Protein AF-A0A7Y2KIT7-F1 (afdb_monomer_lite)

Radius of gyration: 24.29 Å; chains: 1; bounding box: 54×60×52 Å

Secondary structure (DSSP, 8-state):
----SS--STT--HHHHHHHHHHHHHHHHHHHHHHHTTTTSSHHHHHHHHHHHHHHHHHHHHHHHHHHSPPPPHHHHHHHHHHHHHH-TT--HHHHHHHHHHHHHHHHHHHHHHHHHHHHHHHS-EEE-HHHHHHHHTT----TT-EEEEETTEEEEHHHHHHHHHHHH-TT-TTGGG-HHHHHHHHHHHHHHHHHHHHHHHTT-TTSHHHHHHHHHHHHHHHHHHHHHHHHHSSPPPPHHHHHHHHHH-GGGGEETTEEPPHHHHHHHHHHHHHHHHHHHHHHHHHHHHHHHS-----GGGT---

Foldseek 3Di:
DPPPFADDPPPQALVNLVVVVLVVLLLVLLLVVLVVVVVCVDPLNVVLLVVCLLVLLLQLVLNVLRVVDDHDDQVQLQVQLVVVCVVPVVDDSVRSSVVSSVVVSVVSSVVSVVVLLVVLCVVKPKDAPVVLLVCLLVVHDDDQQCFGMDTPRDTDGLVNLLVVQDVVVDPDDPDCSSHSVSSVVSVVVVRSSRSSSSVSVVVVSVVDPSSVVSSVVSSSVSSSVSSLVVLCVPDDQDDLVNLVVVCVVCQVVQDDPNDGDDCVVCVVVSSVVVSVVVSVVSSVVVSVVSVVVDDDDDPSVVSPDD

Structure (mmCIF, N/CA/C/O backbone):
data_AF-A0A7Y2KIT7-F1
#
_entry.id   AF-A0A7Y2KIT7-F1
#
loop_
_atom_site.group_PDB
_atom_site.id
_atom_site.type_symbol
_atom_site.label_atom_id
_atom_site.label_alt_id
_atom_site.label_comp_id
_atom_site.label_asym_id
_atom_site.label_entity_id
_atom_site.label_seq_id
_atom_site.pdbx_PDB_ins_code
_atom_site.Cartn_x
_atom_site.Cartn_y
_atom_site.Cartn_z
_atom_site.occupancy
_atom_site.B_iso_or_equiv
_atom_site.auth_seq_id
_atom_site.auth_comp_id
_atom_site.auth_asym_id
_atom_site.auth_atom_id
_atom_site.pdbx_PDB_model_num
ATOM 1 N N . GLY A 1 1 ? -6.410 5.508 -6.016 1.00 31.14 1 GLY A N 1
ATOM 2 C CA . GLY A 1 1 ? -7.422 6.126 -5.140 1.00 31.14 1 GLY A CA 1
ATOM 3 C C . GLY A 1 1 ? -6.851 7.377 -4.512 1.00 31.14 1 GLY A C 1
ATOM 4 O O . GLY A 1 1 ? -5.760 7.314 -3.957 1.00 31.14 1 GLY A O 1
ATOM 5 N N . VAL A 1 2 ? -7.545 8.509 -4.620 1.00 27.69 2 VAL A N 1
ATOM 6 C CA . VAL A 1 2 ? -7.249 9.671 -3.772 1.00 27.69 2 VAL A CA 1
ATOM 7 C C . VAL A 1 2 ? -7.612 9.269 -2.343 1.00 27.69 2 VAL A C 1
ATOM 9 O O . VAL A 1 2 ? -8.665 8.676 -2.118 1.00 27.69 2 VAL A O 1
ATOM 12 N N . ARG A 1 3 ? -6.703 9.502 -1.392 1.00 36.81 3 ARG A N 1
ATOM 13 C CA . ARG A 1 3 ? -6.954 9.273 0.034 1.00 36.81 3 ARG A CA 1
ATOM 14 C C . ARG A 1 3 ? -7.991 10.297 0.498 1.00 36.81 3 ARG A C 1
ATOM 16 O O . ARG A 1 3 ? -7.634 11.382 0.939 1.00 36.81 3 ARG A O 1
ATOM 23 N N . GLU A 1 4 ? -9.268 9.959 0.355 1.00 36.41 4 GLU A N 1
ATOM 24 C CA . GLU A 1 4 ? -10.356 10.653 1.038 1.00 36.41 4 GLU A CA 1
ATOM 25 C C . GLU A 1 4 ? -10.178 10.445 2.541 1.00 36.41 4 GLU A C 1
ATOM 27 O O . GLU A 1 4 ? -10.435 9.373 3.090 1.00 36.41 4 GLU A O 1
ATOM 32 N N . GLY A 1 5 ? -9.637 11.462 3.196 1.00 36.38 5 GLY A N 1
ATOM 33 C CA . GLY A 1 5 ? -9.399 11.452 4.626 1.00 36.38 5 GLY A CA 1
ATOM 34 C C . GLY A 1 5 ? -8.230 12.353 4.974 1.00 36.38 5 GLY A C 1
ATOM 35 O O . GLY A 1 5 ? -7.090 11.899 4.990 1.00 36.38 5 GLY A O 1
ATOM 36 N N . ALA A 1 6 ? -8.548 13.607 5.303 1.00 35.16 6 ALA A N 1
ATOM 37 C CA . ALA A 1 6 ? -7.681 14.578 5.979 1.00 35.16 6 ALA A CA 1
ATOM 38 C C . ALA A 1 6 ? -6.894 15.605 5.135 1.00 35.16 6 ALA A C 1
ATOM 40 O O . ALA A 1 6 ? -5.802 16.012 5.527 1.00 35.16 6 ALA A O 1
ATOM 41 N N . THR A 1 7 ? -7.468 16.151 4.063 1.00 38.16 7 THR A N 1
ATOM 42 C CA . THR A 1 7 ? -7.108 17.515 3.623 1.00 38.16 7 THR A CA 1
ATOM 43 C C . THR A 1 7 ? -8.347 18.395 3.683 1.00 38.16 7 THR A C 1
ATOM 45 O O . THR A 1 7 ? -9.396 18.004 3.175 1.00 38.16 7 THR A O 1
ATOM 48 N N . SER A 1 8 ? -8.251 19.559 4.327 1.00 41.75 8 SER A N 1
ATOM 49 C CA . SER A 1 8 ? -9.274 20.598 4.206 1.00 41.75 8 SER A CA 1
ATOM 50 C C . SER A 1 8 ? -9.482 20.918 2.725 1.00 41.75 8 SER A C 1
ATOM 52 O O . SER A 1 8 ? -8.500 21.055 2.002 1.00 41.75 8 SER A O 1
ATOM 54 N N . GLU A 1 9 ? -10.728 21.083 2.273 1.00 47.84 9 GLU A N 1
ATOM 55 C CA . GLU A 1 9 ? -11.038 21.561 0.909 1.00 47.84 9 GLU A CA 1
ATOM 56 C C . GLU A 1 9 ? -10.338 22.896 0.583 1.00 47.84 9 GLU A C 1
ATOM 58 O O . GLU A 1 9 ? -10.076 23.207 -0.578 1.00 47.84 9 GLU A O 1
ATOM 63 N N . ALA A 1 10 ? -9.985 23.665 1.618 1.00 44.06 10 ALA A N 1
ATOM 64 C CA . ALA A 1 10 ? -9.119 24.827 1.526 1.00 44.06 10 ALA A CA 1
ATOM 65 C C . ALA A 1 10 ? -7.698 24.407 1.103 1.00 44.06 10 ALA A C 1
ATOM 67 O O . ALA A 1 10 ? -6.927 23.904 1.922 1.00 44.06 10 ALA A O 1
ATOM 68 N N . GLY A 1 11 ? -7.375 24.615 -0.177 1.00 55.72 11 GLY A N 1
ATOM 69 C CA . GLY A 1 11 ? -6.034 24.427 -0.743 1.00 55.72 11 GLY A CA 1
ATOM 70 C C . GLY A 1 11 ? -5.955 23.524 -1.975 1.00 55.72 11 GLY A C 1
ATOM 71 O O . GLY A 1 11 ? -4.875 23.412 -2.543 1.00 55.72 11 GLY A O 1
ATOM 72 N N . ILE A 1 12 ? -7.059 22.894 -2.404 1.00 68.31 12 ILE A N 1
ATOM 73 C CA . ILE A 1 12 ? -7.074 22.098 -3.642 1.00 68.31 12 ILE A CA 1
ATOM 74 C C . ILE A 1 12 ? -7.496 22.987 -4.818 1.00 68.31 12 ILE A C 1
ATOM 76 O O . ILE A 1 12 ? -8.650 23.425 -4.870 1.00 68.31 12 ILE A O 1
ATOM 80 N N . THR A 1 13 ? -6.581 23.243 -5.756 1.00 80.25 13 THR A N 1
ATOM 81 C CA . THR A 1 13 ? -6.853 24.074 -6.944 1.00 80.25 13 THR A CA 1
ATOM 82 C C . THR A 1 13 ? -7.782 23.369 -7.938 1.00 80.25 13 THR A C 1
ATOM 84 O O . THR A 1 13 ? -7.972 22.148 -7.875 1.00 80.25 13 THR A O 1
ATOM 87 N N . ALA A 1 14 ? -8.377 24.126 -8.864 1.00 82.38 14 ALA A N 1
ATOM 88 C CA . ALA A 1 14 ? -9.208 23.562 -9.927 1.00 82.38 14 ALA A CA 1
ATOM 89 C C . ALA A 1 14 ? -8.412 22.562 -10.788 1.00 82.38 14 ALA A C 1
ATOM 91 O O . ALA A 1 14 ? -8.904 21.475 -11.093 1.00 82.38 14 ALA A O 1
ATOM 92 N N . GLU A 1 15 ? -7.143 22.862 -11.078 1.00 83.50 15 GLU A N 1
ATOM 93 C CA . GLU A 1 15 ? -6.223 21.976 -11.800 1.00 83.50 15 GLU A CA 1
ATOM 94 C C . GLU A 1 15 ? -5.994 20.676 -11.035 1.00 83.50 15 GLU A C 1
ATOM 96 O O . GLU A 1 15 ? -6.120 19.596 -11.604 1.00 83.50 15 GLU A O 1
ATOM 101 N N . GLN A 1 16 ? -5.730 20.749 -9.729 1.00 83.81 16 GLN A N 1
ATOM 102 C CA . GLN A 1 16 ? -5.515 19.555 -8.911 1.00 83.81 16 GLN A CA 1
ATOM 103 C C . GLN A 1 16 ? -6.762 18.665 -8.853 1.00 83.81 16 GLN A C 1
ATOM 105 O O . GLN A 1 16 ? -6.650 17.434 -8.864 1.00 83.81 16 GLN A O 1
ATOM 110 N N . LYS A 1 17 ? -7.961 19.264 -8.817 1.00 85.56 17 LYS A N 1
ATOM 111 C CA . LYS A 1 17 ? -9.229 18.523 -8.911 1.00 85.56 17 LYS A CA 1
ATOM 112 C C . LYS A 1 17 ? -9.388 17.871 -10.279 1.00 85.56 17 LYS A C 1
ATOM 114 O O . LYS A 1 17 ? -9.785 16.708 -10.338 1.00 85.56 17 LYS A O 1
ATOM 119 N N . LYS A 1 18 ? -9.044 18.582 -11.355 1.00 89.56 18 LYS A N 1
ATOM 120 C CA . LYS A 1 18 ? -9.074 18.054 -12.721 1.00 89.56 18 LYS A CA 1
ATOM 121 C C . LYS A 1 18 ? -8.111 16.878 -12.889 1.00 89.56 18 LYS A C 1
ATOM 123 O O . LYS A 1 18 ? -8.538 15.806 -13.292 1.00 89.56 18 LYS A O 1
ATOM 128 N N . GLU A 1 19 ? -6.862 17.010 -12.453 1.00 89.69 19 GLU A N 1
ATOM 129 C CA . GLU A 1 19 ? -5.876 15.920 -12.478 1.00 89.69 19 GLU A CA 1
ATOM 130 C C . GLU A 1 19 ? -6.299 14.714 -11.624 1.00 89.69 19 GLU A C 1
ATOM 132 O O . GLU A 1 19 ? -6.017 13.555 -11.945 1.00 89.69 19 GLU A O 1
ATOM 137 N N . ALA A 1 20 ? -6.947 14.953 -10.481 1.00 89.25 20 ALA A N 1
ATOM 138 C CA . ALA A 1 20 ? -7.515 13.882 -9.671 1.00 89.25 20 ALA A CA 1
ATOM 139 C C . ALA A 1 20 ? -8.662 13.174 -10.407 1.00 89.25 20 ALA A C 1
ATOM 141 O O . ALA A 1 20 ? -8.698 11.942 -10.421 1.00 89.25 20 ALA A O 1
ATOM 142 N N . LEU A 1 21 ? -9.559 13.933 -11.042 1.00 92.25 21 LEU A N 1
ATOM 143 C CA . LEU A 1 21 ? -10.662 13.396 -11.830 1.00 92.25 21 LEU A CA 1
ATOM 144 C C . LEU A 1 21 ? -10.157 12.598 -13.038 1.00 92.25 21 LEU A C 1
ATOM 146 O O . LEU A 1 21 ? -10.610 11.475 -13.237 1.00 92.25 21 LEU A O 1
ATOM 150 N N . ASP A 1 22 ? -9.179 13.114 -13.780 1.00 92.56 22 ASP A N 1
ATOM 151 C CA . ASP A 1 22 ? -8.590 12.435 -14.938 1.00 92.56 22 ASP A CA 1
ATOM 152 C C . ASP A 1 22 ? -7.990 11.080 -14.544 1.00 92.56 22 ASP A C 1
ATOM 154 O O . ASP A 1 22 ? -8.223 10.068 -15.210 1.00 92.56 22 ASP A O 1
ATOM 158 N N . ARG A 1 23 ? -7.295 11.016 -13.401 1.00 92.38 23 ARG A N 1
ATOM 159 C CA . ARG A 1 23 ? -6.785 9.750 -12.849 1.00 92.38 23 ARG A CA 1
ATOM 160 C C . ARG A 1 23 ? -7.901 8.787 -12.447 1.00 92.38 23 ARG A C 1
ATOM 162 O O . ARG A 1 23 ? -7.752 7.577 -12.619 1.00 92.38 23 ARG A O 1
ATOM 169 N N . LEU A 1 24 ? -9.008 9.292 -11.900 1.00 93.12 24 LEU A N 1
ATOM 170 C CA . LEU A 1 24 ? -10.167 8.463 -11.556 1.00 93.12 24 LEU A CA 1
ATOM 171 C C . LEU A 1 24 ? -10.860 7.916 -12.805 1.00 93.12 24 LEU A C 1
ATOM 173 O O . LEU A 1 24 ? -11.234 6.744 -12.815 1.00 93.12 24 LEU A O 1
ATOM 177 N N . ILE A 1 25 ? -11.005 8.737 -13.846 1.00 95.25 25 ILE A N 1
ATOM 178 C CA . ILE A 1 25 ? -11.556 8.326 -15.140 1.00 95.25 25 ILE A CA 1
ATOM 179 C C . ILE A 1 25 ? -10.671 7.238 -15.744 1.00 95.25 25 ILE A C 1
ATOM 181 O O . ILE A 1 25 ? -11.174 6.155 -16.027 1.00 95.25 25 ILE A O 1
ATOM 185 N N . ALA A 1 26 ? -9.359 7.471 -15.849 1.00 95.94 26 ALA A N 1
ATOM 186 C CA . ALA A 1 26 ? -8.415 6.488 -16.377 1.00 95.94 26 ALA A CA 1
ATOM 187 C C . ALA A 1 26 ? -8.488 5.153 -15.618 1.00 95.94 26 ALA A C 1
ATOM 189 O O . ALA A 1 26 ? -8.656 4.102 -16.229 1.00 95.94 26 ALA A O 1
ATOM 190 N N . GLY A 1 27 ? -8.459 5.183 -14.281 1.00 95.75 27 GLY A N 1
ATOM 191 C CA . GLY A 1 27 ? -8.567 3.965 -13.475 1.00 95.75 27 GLY A CA 1
ATOM 192 C C . GLY A 1 27 ? -9.904 3.231 -13.640 1.00 95.75 27 GLY A C 1
ATOM 193 O O . GLY A 1 27 ? -9.944 2.004 -13.589 1.00 95.75 27 GLY A O 1
ATOM 194 N N . ARG A 1 28 ? -11.013 3.953 -13.848 1.00 95.94 28 ARG A N 1
ATOM 195 C CA . ARG A 1 28 ? -12.317 3.330 -14.128 1.00 95.94 28 ARG A CA 1
ATOM 196 C C . ARG A 1 28 ? -12.358 2.689 -15.509 1.00 95.94 28 ARG A C 1
ATOM 198 O O . ARG A 1 28 ? -12.860 1.578 -15.611 1.00 95.94 28 ARG A O 1
ATOM 205 N N . LEU A 1 29 ? -11.824 3.363 -16.526 1.00 97.69 29 LEU A N 1
ATOM 206 C CA . LEU A 1 29 ? -11.752 2.832 -17.886 1.00 97.69 29 LEU A CA 1
ATOM 207 C C . LEU A 1 29 ? -10.915 1.555 -17.932 1.00 97.69 29 LEU A C 1
ATOM 209 O O . LEU A 1 29 ? -11.391 0.544 -18.433 1.00 97.69 29 LEU A O 1
ATOM 213 N N . LEU A 1 30 ? -9.727 1.570 -17.324 1.00 97.56 30 LEU A N 1
ATOM 214 C CA . LEU A 1 30 ? -8.858 0.396 -17.251 1.00 97.56 30 LEU A CA 1
ATOM 215 C C . LEU A 1 30 ? -9.536 -0.782 -16.547 1.00 97.56 30 LEU A C 1
ATOM 217 O O . LEU A 1 30 ? -9.520 -1.894 -17.055 1.00 97.56 30 LEU A O 1
ATOM 221 N N . ALA A 1 31 ? -10.177 -0.558 -15.399 1.00 97.31 31 ALA A N 1
ATOM 222 C CA . ALA A 1 31 ? -10.864 -1.641 -14.700 1.00 97.31 31 ALA A CA 1
ATOM 223 C C . ALA A 1 31 ? -12.132 -2.120 -15.424 1.00 97.31 31 ALA A C 1
ATOM 225 O O . ALA A 1 31 ? -12.531 -3.269 -15.261 1.00 97.31 31 ALA A O 1
ATOM 226 N N . GLN A 1 32 ? -12.811 -1.252 -16.176 1.00 97.31 32 GLN A N 1
ATOM 227 C CA . GLN A 1 32 ? -13.936 -1.658 -17.016 1.00 97.31 32 GLN A CA 1
ATOM 228 C C . GLN A 1 32 ? -13.455 -2.550 -18.160 1.00 97.31 32 GLN A C 1
ATOM 230 O O . GLN A 1 32 ? -14.063 -3.585 -18.416 1.00 97.31 32 GLN A O 1
ATOM 235 N N . ASP A 1 33 ? -12.367 -2.161 -18.817 1.00 97.94 33 ASP A N 1
ATOM 236 C CA . ASP A 1 33 ? -11.784 -2.934 -19.903 1.00 97.94 33 ASP A CA 1
ATOM 237 C C . ASP A 1 33 ? -11.211 -4.272 -19.407 1.00 97.94 33 ASP A C 1
ATOM 239 O O . ASP A 1 33 ? -11.512 -5.314 -19.977 1.00 97.94 33 ASP A O 1
ATOM 243 N N . ALA A 1 34 ? -10.532 -4.283 -18.256 1.00 97.94 34 ALA A N 1
ATOM 244 C CA . ALA A 1 34 ? -10.077 -5.509 -17.600 1.00 97.94 34 ALA A CA 1
ATOM 245 C C . ALA A 1 34 ? -11.215 -6.528 -17.391 1.00 97.94 34 ALA A C 1
ATOM 247 O O . ALA A 1 34 ? -11.038 -7.708 -17.681 1.00 97.94 34 ALA A O 1
ATOM 248 N N . ARG A 1 35 ? -12.401 -6.075 -16.955 1.00 98.06 35 ARG A N 1
ATOM 249 C CA . ARG A 1 35 ? -13.591 -6.942 -16.842 1.00 98.06 35 ARG A CA 1
ATOM 250 C C . ARG A 1 35 ? -14.146 -7.368 -18.197 1.00 98.06 35 ARG A C 1
ATOM 252 O O . ARG A 1 35 ? -14.595 -8.493 -18.352 1.00 98.06 35 ARG A O 1
ATOM 259 N N . ALA A 1 36 ? -14.110 -6.491 -19.201 1.00 97.56 36 ALA A N 1
ATOM 260 C CA . ALA A 1 36 ? -14.497 -6.864 -20.564 1.00 97.56 36 ALA A CA 1
ATOM 261 C C . ALA A 1 36 ? -13.581 -7.955 -21.151 1.00 97.56 36 ALA A C 1
ATOM 263 O O . ALA A 1 36 ? -13.999 -8.689 -22.043 1.00 97.56 36 ALA A O 1
ATOM 264 N N . GLN A 1 37 ? -12.357 -8.070 -20.631 1.00 96.88 37 GLN A N 1
ATOM 265 C CA . GLN A 1 37 ? -11.406 -9.139 -20.925 1.00 96.88 37 GLN A CA 1
ATOM 266 C C . GLN A 1 37 ? -11.477 -10.323 -19.941 1.00 96.88 37 GLN A C 1
ATOM 268 O O . GLN A 1 37 ? -10.572 -11.155 -19.950 1.00 96.88 37 GLN A O 1
ATOM 273 N N . GLU A 1 38 ? -12.512 -10.385 -19.096 1.00 97.69 38 GLU A N 1
ATOM 274 C CA . GLU A 1 38 ? -12.767 -11.459 -18.121 1.00 97.69 38 GLU A CA 1
ATOM 275 C C . GLU A 1 38 ? -11.647 -11.637 -17.077 1.00 97.69 38 GLU A C 1
ATOM 277 O O . GLU A 1 38 ? -11.507 -12.695 -16.464 1.00 97.69 38 GLU A O 1
ATOM 282 N N . LEU A 1 39 ? -10.847 -10.589 -16.827 1.00 97.56 39 LEU A N 1
ATOM 283 C CA . LEU A 1 39 ? -9.776 -10.636 -15.825 1.00 97.56 39 LEU A CA 1
ATOM 284 C C . LEU A 1 39 ? -10.305 -10.723 -14.385 1.00 97.56 39 LEU A C 1
ATOM 286 O O . LEU A 1 39 ? -9.533 -11.010 -13.481 1.00 97.56 39 LEU A O 1
ATOM 290 N N . ASP A 1 40 ? -11.592 -10.474 -14.152 1.00 97.75 40 ASP A N 1
ATOM 291 C CA . ASP A 1 40 ? -12.276 -10.652 -12.868 1.00 97.75 40 ASP A CA 1
ATOM 292 C C . ASP A 1 40 ? -12.732 -12.097 -12.594 1.00 97.75 40 ASP A C 1
ATOM 294 O O . ASP A 1 40 ? -13.140 -12.397 -11.470 1.00 97.75 40 ASP A O 1
ATOM 298 N N . ASP A 1 41 ? -12.634 -13.007 -13.570 1.00 97.25 41 ASP A N 1
ATOM 299 C CA . ASP A 1 41 ? -12.966 -14.434 -13.398 1.00 97.25 41 ASP A CA 1
ATOM 300 C C . ASP A 1 41 ? -11.729 -15.355 -13.406 1.00 97.25 41 ASP A C 1
ATOM 302 O O . ASP A 1 41 ? -11.829 -16.588 -13.427 1.00 97.25 41 ASP A O 1
ATOM 306 N N . THR A 1 42 ? -10.530 -14.779 -13.354 1.00 97.81 42 THR A N 1
ATOM 307 C CA . THR A 1 42 ? -9.292 -15.561 -13.325 1.00 97.81 42 THR A CA 1
ATOM 308 C C . THR A 1 42 ? -8.954 -16.058 -11.919 1.00 97.81 42 THR A C 1
ATOM 310 O O . THR A 1 42 ? -9.400 -15.513 -10.900 1.00 97.81 42 THR A O 1
ATOM 313 N N . ASP A 1 43 ? -8.140 -17.113 -11.848 1.00 97.88 43 ASP A N 1
ATOM 314 C CA . ASP A 1 43 ? -7.623 -17.605 -10.569 1.00 97.88 43 ASP A CA 1
ATOM 315 C C . ASP A 1 43 ? -6.696 -16.573 -9.923 1.00 97.88 43 ASP A C 1
ATOM 317 O O . ASP A 1 43 ? -6.791 -16.341 -8.719 1.00 97.88 43 ASP A O 1
ATOM 321 N N . GLU A 1 44 ? -5.897 -15.861 -10.721 1.00 96.31 44 GLU A N 1
ATOM 322 C CA . GLU A 1 44 ? -5.026 -14.784 -10.253 1.00 96.31 44 GLU A CA 1
ATOM 323 C C . GLU A 1 44 ? -5.829 -13.672 -9.569 1.00 96.31 44 GLU A C 1
ATOM 325 O O . GLU A 1 44 ? -5.434 -13.173 -8.512 1.00 96.31 44 GLU A O 1
ATOM 330 N N . PHE A 1 45 ? -6.987 -13.301 -10.127 1.00 97.62 45 PHE A N 1
ATOM 331 C CA . PHE A 1 45 ? -7.875 -12.321 -9.512 1.00 97.62 45 PHE A CA 1
ATOM 332 C C . PHE A 1 45 ? -8.469 -12.834 -8.200 1.00 97.62 45 PHE A C 1
ATOM 334 O O . PHE A 1 45 ? -8.421 -12.130 -7.186 1.00 97.62 45 PHE A O 1
ATOM 341 N N . ARG A 1 46 ? -8.991 -14.068 -8.180 1.00 97.38 46 ARG A N 1
ATOM 342 C CA . ARG A 1 46 ? -9.544 -14.685 -6.961 1.00 97.38 46 ARG A CA 1
ATOM 343 C C . ARG A 1 46 ? -8.503 -14.779 -5.849 1.00 97.38 46 ARG A C 1
ATOM 345 O O . ARG A 1 46 ? -8.802 -14.461 -4.695 1.00 97.38 46 ARG A O 1
ATOM 352 N N . GLU A 1 47 ? -7.284 -15.187 -6.181 1.00 95.81 47 GLU A N 1
ATOM 353 C CA . GLU A 1 47 ? -6.170 -15.270 -5.239 1.00 95.81 47 GLU A CA 1
ATOM 354 C C . GLU A 1 47 ? -5.754 -13.889 -4.727 1.00 95.81 47 GLU A C 1
ATOM 356 O O . GLU A 1 47 ? -5.605 -13.707 -3.514 1.00 95.81 47 GLU A O 1
ATOM 361 N N . ALA A 1 48 ? -5.643 -12.896 -5.614 1.00 95.25 48 ALA A N 1
ATOM 362 C CA . ALA A 1 48 ? -5.333 -11.523 -5.231 1.00 95.25 48 ALA A CA 1
ATOM 363 C C . ALA A 1 48 ? -6.414 -10.931 -4.313 1.00 95.25 48 ALA A C 1
ATOM 365 O O . ALA A 1 48 ? -6.085 -10.322 -3.291 1.00 95.25 48 ALA A O 1
ATOM 366 N N . MET A 1 49 ? -7.698 -11.151 -4.610 1.00 95.69 49 MET A N 1
ATOM 367 C CA . MET A 1 49 ? -8.809 -10.711 -3.760 1.00 95.69 49 MET A CA 1
ATOM 368 C C . MET A 1 49 ? -8.762 -11.380 -2.385 1.00 95.69 49 MET A C 1
ATOM 370 O O . MET A 1 49 ? -8.823 -10.693 -1.362 1.00 95.69 49 MET A O 1
ATOM 374 N N . LYS A 1 50 ? -8.567 -12.703 -2.340 1.00 94.06 50 LYS A N 1
ATOM 375 C CA . LYS A 1 50 ? -8.435 -13.458 -1.086 1.00 94.06 50 LYS A CA 1
ATOM 376 C C . LYS A 1 50 ? -7.259 -12.961 -0.241 1.00 94.06 50 LYS A C 1
ATOM 378 O O . LYS A 1 50 ? -7.398 -12.789 0.967 1.00 94.06 50 LYS A O 1
ATOM 383 N N . GLY A 1 51 ? -6.119 -12.671 -0.869 1.00 90.75 51 GLY A N 1
ATOM 384 C CA . GLY A 1 51 ? -4.948 -12.106 -0.194 1.00 90.75 51 GLY A CA 1
ATOM 385 C C . GLY A 1 51 ? -5.181 -10.710 0.400 1.00 90.75 51 GLY A C 1
ATOM 386 O O . GLY A 1 51 ? -4.479 -10.314 1.330 1.00 90.75 51 GLY A O 1
ATOM 387 N N . ASN A 1 52 ? -6.179 -9.970 -0.093 1.00 93.56 52 ASN A N 1
ATOM 388 C CA . ASN A 1 52 ? -6.494 -8.612 0.351 1.00 93.56 52 ASN A CA 1
ATOM 389 C C . ASN A 1 52 ? -7.682 -8.520 1.324 1.00 93.56 52 ASN A C 1
ATOM 391 O O . ASN A 1 52 ? -7.904 -7.440 1.873 1.00 93.56 52 ASN A O 1
ATOM 395 N N . GLU A 1 53 ? -8.406 -9.610 1.602 1.00 91.06 53 GLU A N 1
ATOM 396 C CA . GLU A 1 53 ? -9.617 -9.603 2.444 1.00 91.06 53 GLU A CA 1
ATOM 397 C C . GLU A 1 53 ? -9.372 -8.943 3.814 1.00 91.06 53 GLU A C 1
ATOM 399 O O . GLU A 1 53 ? -10.089 -8.031 4.232 1.00 91.06 53 GLU A O 1
ATOM 404 N N . GLN A 1 54 ? -8.283 -9.321 4.493 1.00 92.94 54 GLN A N 1
ATOM 405 C CA . GLN A 1 54 ? -7.891 -8.706 5.764 1.00 92.94 54 GLN A CA 1
ATOM 406 C C . GLN A 1 54 ? -7.639 -7.193 5.614 1.00 92.94 54 GLN A C 1
ATOM 408 O O . GLN A 1 54 ? -8.040 -6.394 6.464 1.00 92.94 54 GLN A O 1
ATOM 413 N N . GLY A 1 55 ? -6.987 -6.788 4.522 1.00 94.06 55 GLY A N 1
ATOM 414 C CA . GLY A 1 55 ? -6.693 -5.391 4.210 1.00 94.06 55 GLY A CA 1
ATOM 415 C C . GLY A 1 55 ? -7.945 -4.554 3.939 1.00 94.06 55 GLY A C 1
ATOM 416 O O . GLY A 1 55 ? -7.973 -3.383 4.335 1.00 94.06 55 GLY A O 1
ATOM 417 N N . VAL A 1 56 ? -8.990 -5.149 3.346 1.00 96.38 56 VAL A N 1
ATOM 418 C CA . VAL A 1 56 ? -10.300 -4.508 3.131 1.00 96.38 56 VAL A CA 1
ATOM 419 C C . VAL A 1 56 ? -10.895 -4.090 4.474 1.00 96.38 56 VAL A C 1
ATOM 421 O O . VAL A 1 56 ? -11.191 -2.911 4.673 1.00 96.38 56 VAL A O 1
ATOM 424 N N . PHE A 1 57 ? -11.005 -5.020 5.427 1.00 97.25 57 PHE A N 1
ATOM 425 C CA . PHE A 1 57 ? -11.598 -4.747 6.740 1.00 97.25 57 PHE A CA 1
ATOM 426 C C . PHE A 1 57 ? -10.837 -3.670 7.518 1.00 97.25 57 PHE A C 1
ATOM 428 O O . PHE A 1 57 ? -11.446 -2.744 8.062 1.00 97.25 57 PHE A O 1
ATOM 435 N N . ILE A 1 58 ? -9.505 -3.758 7.543 1.00 97.25 58 ILE A N 1
ATOM 436 C CA . ILE A 1 58 ? -8.651 -2.794 8.249 1.00 97.25 58 ILE A CA 1
ATOM 437 C C . ILE A 1 58 ? -8.778 -1.401 7.620 1.00 97.25 58 ILE A C 1
ATOM 439 O O . ILE A 1 58 ? -8.962 -0.411 8.332 1.00 97.25 58 ILE A O 1
ATOM 443 N N . THR A 1 59 ? -8.714 -1.311 6.290 1.00 96.69 59 THR A N 1
ATOM 444 C CA . THR A 1 59 ? -8.811 -0.029 5.581 1.00 96.69 59 THR A CA 1
ATOM 445 C C . THR A 1 59 ? -10.200 0.590 5.735 1.00 96.69 59 THR A C 1
ATOM 447 O O . THR A 1 59 ? -10.309 1.788 6.002 1.00 96.69 59 THR A O 1
ATOM 450 N N . ALA A 1 60 ? -11.263 -0.211 5.640 1.00 97.50 60 ALA A N 1
ATOM 451 C CA . ALA A 1 60 ? -12.635 0.243 5.837 1.00 97.50 60 ALA A CA 1
ATOM 452 C C . ALA A 1 60 ? -12.875 0.763 7.264 1.00 97.50 60 ALA A C 1
ATOM 454 O O . ALA A 1 60 ? -13.482 1.823 7.439 1.00 97.50 60 ALA A O 1
ATOM 455 N N . LEU A 1 61 ? -12.349 0.069 8.281 1.00 97.81 61 LEU A N 1
ATOM 456 C CA . LEU A 1 61 ? -12.380 0.529 9.670 1.00 97.81 61 LEU A CA 1
ATOM 457 C C . LEU A 1 61 ? -11.671 1.874 9.832 1.00 97.81 61 LEU A C 1
ATOM 459 O O . LEU A 1 61 ? -12.223 2.793 10.437 1.00 97.81 61 LEU A O 1
ATOM 463 N N . PHE A 1 62 ? -10.467 2.000 9.277 1.00 96.25 62 PHE A N 1
ATOM 464 C CA . PHE A 1 62 ? -9.703 3.238 9.356 1.00 96.25 62 PHE A CA 1
ATOM 465 C C . PHE A 1 62 ? -10.442 4.402 8.686 1.00 96.25 62 PHE A C 1
ATOM 467 O O . PHE A 1 62 ? -10.581 5.462 9.290 1.00 96.25 62 PHE A O 1
ATOM 474 N N . ARG A 1 63 ? -10.990 4.196 7.480 1.00 94.50 63 ARG A N 1
ATOM 475 C CA . ARG A 1 63 ? -11.802 5.203 6.773 1.00 94.50 63 ARG A CA 1
ATOM 476 C C . ARG A 1 63 ? -13.017 5.631 7.595 1.00 94.50 63 ARG A C 1
ATOM 478 O O . ARG A 1 63 ? -13.264 6.828 7.724 1.00 94.50 63 ARG A O 1
ATOM 485 N N . LYS A 1 64 ? -13.732 4.675 8.198 1.00 95.25 64 LYS A N 1
ATOM 486 C CA . LYS A 1 64 ? -14.861 4.951 9.099 1.00 95.25 64 LYS A CA 1
ATOM 487 C C . LYS A 1 64 ? -14.436 5.825 10.282 1.00 95.25 64 LYS A C 1
ATOM 489 O O . LYS A 1 64 ? -15.100 6.822 10.552 1.00 95.25 64 LYS A O 1
ATOM 494 N N . GLU A 1 65 ? -13.346 5.473 10.964 1.00 94.25 65 GLU A N 1
ATOM 495 C CA . GLU A 1 65 ? -12.877 6.211 12.145 1.00 94.25 65 GLU A CA 1
ATOM 496 C C . GLU A 1 65 ? -12.393 7.616 11.761 1.00 94.25 65 GLU A C 1
ATOM 498 O O . GLU A 1 65 ? -12.785 8.589 12.402 1.00 94.25 65 GLU A O 1
ATOM 503 N N . VAL A 1 66 ? -11.633 7.755 10.668 1.00 91.75 66 VAL A N 1
ATOM 504 C CA . VAL A 1 66 ? -11.191 9.062 10.149 1.00 91.75 66 VAL A CA 1
ATOM 505 C C . VAL A 1 66 ? -12.383 9.940 9.777 1.00 91.75 66 VAL A C 1
ATOM 507 O O . VAL A 1 66 ? -12.416 11.102 10.174 1.00 91.75 66 VAL A O 1
ATOM 510 N N . ALA A 1 67 ? -13.389 9.396 9.089 1.00 89.69 67 ALA A N 1
ATOM 511 C CA . ALA A 1 67 ? -14.600 10.136 8.731 1.00 89.69 67 ALA A CA 1
ATOM 512 C C . ALA A 1 67 ? -15.428 10.570 9.953 1.00 89.69 67 ALA A C 1
ATOM 514 O O . ALA A 1 67 ? -16.158 11.554 9.880 1.00 89.69 67 ALA A O 1
ATOM 515 N N . SER A 1 68 ? -15.321 9.845 11.070 1.00 87.56 68 SER A N 1
ATOM 516 C CA . SER A 1 68 ? -15.947 10.217 12.346 1.00 87.56 68 SER A CA 1
ATOM 517 C C . SER A 1 68 ? -15.077 11.121 13.227 1.00 87.56 68 SER A C 1
ATOM 519 O O . SER A 1 68 ? -15.570 11.681 14.206 1.00 87.56 68 SER A O 1
ATOM 521 N N . SER A 1 69 ? -13.787 11.256 12.907 1.00 84.19 69 SER A N 1
ATOM 522 C CA . SER A 1 69 ? -12.852 12.078 13.672 1.00 84.19 69 SER A CA 1
ATOM 523 C C . SER A 1 69 ? -13.094 13.565 13.413 1.00 84.19 69 SER A C 1
ATOM 525 O O . SER A 1 69 ? -13.489 13.965 12.317 1.00 84.19 69 SER A O 1
ATOM 527 N N . ALA A 1 70 ? -12.869 14.399 14.430 1.00 75.44 70 ALA A N 1
ATOM 528 C CA . ALA A 1 70 ? -13.014 15.841 14.285 1.00 75.44 70 ALA A CA 1
ATOM 529 C C . ALA A 1 70 ? -12.046 16.373 13.216 1.00 75.44 70 ALA A C 1
ATOM 531 O O . ALA A 1 70 ? -10.867 16.009 13.192 1.00 75.44 70 ALA A O 1
ATOM 532 N N . ALA A 1 71 ? -12.548 17.253 12.347 1.00 77.81 71 ALA A N 1
ATOM 533 C CA . ALA A 1 71 ? -11.712 17.953 11.385 1.00 77.81 71 ALA A CA 1
ATOM 534 C C . ALA A 1 71 ? -10.648 18.787 12.113 1.00 77.81 71 ALA A C 1
ATOM 536 O O . ALA A 1 71 ? -10.907 19.355 13.177 1.00 77.81 71 ALA A O 1
ATOM 537 N N . VAL A 1 72 ? -9.457 18.876 11.518 1.00 80.94 72 VAL A N 1
ATOM 538 C CA . VAL A 1 72 ? -8.387 19.737 12.030 1.00 80.94 72 VAL A CA 1
ATOM 539 C C . VAL A 1 72 ? -8.889 21.179 12.052 1.00 80.94 72 VAL A C 1
ATOM 541 O O . VAL A 1 72 ? -9.338 21.698 11.027 1.00 80.94 72 VAL A O 1
ATOM 544 N N . SER A 1 73 ? -8.835 21.824 13.218 1.00 85.38 73 SER A N 1
ATOM 545 C CA . SER A 1 73 ? -9.337 23.186 13.347 1.00 85.38 73 SER A CA 1
ATOM 546 C C . SER A 1 73 ? -8.365 24.189 12.723 1.00 85.38 73 SER A C 1
ATOM 548 O O . SER A 1 73 ? -7.145 24.012 12.757 1.00 85.38 73 SER A O 1
ATOM 550 N N . LYS A 1 74 ? -8.900 25.291 12.186 1.00 86.69 74 LYS A N 1
ATOM 551 C CA . LYS A 1 74 ? -8.080 26.397 11.669 1.00 86.69 74 LYS A CA 1
ATOM 552 C C . LYS A 1 74 ? -7.147 26.966 12.748 1.00 86.69 74 LYS A C 1
ATOM 554 O O . LYS A 1 74 ? -6.002 27.281 12.452 1.00 86.69 74 LYS A O 1
ATOM 559 N N . ALA A 1 75 ? -7.616 27.024 13.996 1.00 89.00 75 ALA A N 1
ATOM 560 C CA . ALA A 1 75 ? -6.824 27.489 15.131 1.00 89.00 75 ALA A CA 1
ATOM 561 C C . ALA A 1 75 ? -5.605 26.590 15.403 1.00 89.00 75 ALA A C 1
ATOM 563 O O . ALA A 1 75 ? -4.522 27.102 15.680 1.00 89.00 75 ALA A O 1
ATOM 564 N N . ASP A 1 76 ? -5.753 25.267 15.272 1.00 88.69 76 ASP A N 1
ATOM 565 C CA . ASP A 1 76 ? -4.626 24.339 15.421 1.00 88.69 76 ASP A CA 1
ATOM 566 C C . ASP A 1 76 ? -3.588 24.553 14.312 1.00 88.69 76 ASP A C 1
ATOM 568 O O . ASP A 1 76 ? -2.389 24.589 14.593 1.00 88.69 76 ASP A O 1
ATOM 572 N N . ILE A 1 77 ? -4.043 24.753 13.067 1.00 90.00 77 ILE A N 1
ATOM 573 C CA . ILE A 1 77 ? -3.174 25.03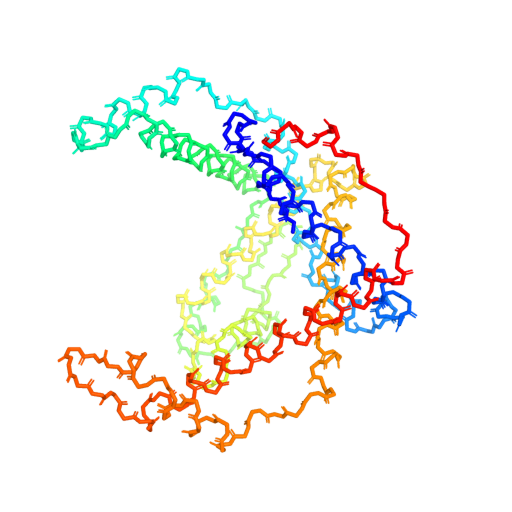0 11.910 1.00 90.00 77 ILE A CA 1
ATOM 574 C C . ILE A 1 77 ? -2.387 26.319 12.126 1.00 90.00 77 ILE A C 1
ATOM 576 O O . ILE A 1 77 ? -1.167 26.313 11.986 1.00 90.00 77 ILE A O 1
ATOM 580 N N . GLU A 1 78 ? -3.054 27.402 12.519 1.00 91.31 78 GLU A N 1
ATOM 581 C CA . GLU A 1 78 ? -2.407 28.692 12.774 1.00 91.31 78 GLU A CA 1
ATOM 582 C C . GLU A 1 78 ? -1.396 28.610 13.927 1.00 91.31 78 GLU A C 1
ATOM 584 O O . GLU A 1 78 ? -0.291 29.156 13.840 1.00 91.31 78 GLU A O 1
ATOM 589 N N . ALA A 1 79 ? -1.740 27.895 15.003 1.00 93.56 79 ALA A N 1
ATOM 590 C CA . ALA A 1 79 ? -0.846 27.698 16.139 1.00 93.56 79 ALA A CA 1
ATOM 591 C C . ALA A 1 79 ? 0.423 26.929 15.742 1.00 93.56 79 ALA A C 1
ATOM 593 O O . ALA A 1 79 ? 1.524 27.284 16.170 1.00 93.56 79 ALA A O 1
ATOM 594 N N . GLU A 1 80 ? 0.291 25.895 14.912 1.00 93.50 80 GLU A N 1
ATOM 595 C CA . GLU A 1 80 ? 1.426 25.112 14.429 1.00 93.50 80 GLU A CA 1
ATOM 596 C C . GLU A 1 80 ? 2.246 25.870 13.374 1.00 93.50 80 GLU A C 1
ATOM 598 O O . GLU A 1 80 ? 3.475 25.870 13.443 1.00 93.50 80 GLU A O 1
ATOM 603 N N . ALA A 1 81 ? 1.600 26.610 12.468 1.00 92.19 81 ALA A N 1
ATOM 604 C CA . ALA A 1 81 ? 2.273 27.477 11.500 1.00 92.19 81 ALA A CA 1
ATOM 605 C C . ALA A 1 81 ? 3.136 28.528 12.210 1.00 92.19 81 ALA A C 1
ATOM 607 O O . ALA A 1 81 ? 4.292 28.747 11.842 1.00 92.19 81 ALA A O 1
ATOM 608 N N . LYS A 1 82 ? 2.624 29.118 13.299 1.00 94.06 82 LYS A N 1
ATOM 609 C CA . LYS A 1 82 ? 3.381 30.062 14.130 1.00 94.06 82 LYS A CA 1
ATOM 610 C C . LYS A 1 82 ? 4.637 29.429 14.735 1.00 94.06 82 LYS A C 1
ATOM 612 O O . LYS A 1 82 ? 5.677 30.083 14.771 1.00 94.06 82 LYS A O 1
ATOM 617 N N . LYS A 1 83 ? 4.572 28.170 15.188 1.00 94.94 83 LYS A N 1
ATOM 618 C CA . LYS A 1 83 ? 5.758 27.446 15.681 1.00 94.94 83 LYS A CA 1
ATOM 619 C C . LYS A 1 83 ? 6.763 27.184 14.563 1.00 94.94 83 LYS A C 1
ATOM 621 O O . LYS A 1 83 ? 7.953 27.391 14.774 1.00 94.94 83 LYS A O 1
ATOM 626 N N . MET A 1 84 ? 6.297 26.771 13.383 1.00 93.75 84 MET A N 1
ATOM 627 C CA . MET A 1 84 ? 7.170 26.539 12.227 1.00 93.75 84 MET A CA 1
ATOM 628 C C . MET A 1 84 ? 7.906 27.818 11.819 1.00 93.75 84 MET A C 1
ATOM 630 O O . MET A 1 84 ? 9.118 27.784 11.642 1.00 93.75 84 MET A O 1
ATOM 634 N N . LYS A 1 85 ? 7.210 28.960 11.783 1.00 94.19 85 LYS A N 1
ATOM 635 C CA . LYS A 1 85 ? 7.828 30.269 11.514 1.00 94.19 85 LYS A CA 1
ATOM 636 C C . LYS A 1 85 ? 8.797 30.731 12.601 1.00 94.19 85 LYS A C 1
ATOM 638 O O . LYS A 1 85 ? 9.740 31.459 12.315 1.00 94.19 85 LYS A O 1
ATOM 643 N N . ALA A 1 86 ? 8.564 30.344 13.855 1.00 92.62 86 ALA A N 1
ATOM 644 C CA . ALA A 1 86 ? 9.502 30.630 14.936 1.00 92.62 86 ALA A CA 1
ATOM 645 C C . ALA A 1 86 ? 10.801 29.812 14.804 1.00 92.62 86 ALA A C 1
ATOM 647 O O . ALA A 1 86 ? 11.850 30.275 15.242 1.00 92.62 86 ALA A O 1
ATOM 648 N N . ALA A 1 87 ? 10.732 28.617 14.205 1.00 92.44 87 ALA A N 1
ATOM 649 C CA . ALA A 1 87 ? 11.891 27.766 13.937 1.00 92.44 87 ALA A CA 1
ATOM 650 C C . ALA A 1 87 ? 12.623 28.130 12.631 1.00 92.44 87 ALA A C 1
ATOM 652 O O . ALA A 1 87 ? 13.837 27.965 12.550 1.00 92.44 87 ALA A O 1
ATOM 653 N N . ASP A 1 88 ? 11.899 28.635 11.630 1.00 90.75 88 ASP A N 1
ATOM 654 C CA . ASP A 1 88 ? 12.435 29.102 10.351 1.00 90.75 88 ASP A CA 1
ATOM 655 C C . ASP A 1 88 ? 11.729 30.403 9.940 1.00 90.75 88 ASP A C 1
ATOM 657 O O . ASP A 1 88 ? 10.586 30.414 9.477 1.00 90.75 88 ASP A O 1
ATOM 661 N N . ASN A 1 89 ? 12.434 31.520 10.123 1.00 85.31 89 ASN A N 1
ATOM 662 C CA . ASN A 1 89 ? 11.922 32.864 9.864 1.00 85.31 89 ASN A CA 1
ATOM 663 C C . ASN A 1 89 ? 11.846 33.220 8.369 1.00 85.31 89 ASN A C 1
ATOM 665 O O . ASN A 1 89 ? 11.374 34.309 8.041 1.00 85.31 89 ASN A O 1
ATOM 669 N N . THR A 1 90 ? 12.300 32.335 7.475 1.00 91.38 90 THR A N 1
ATOM 670 C CA . THR A 1 90 ? 12.235 32.531 6.019 1.00 91.38 90 THR A CA 1
ATOM 671 C C . THR A 1 90 ? 10.942 31.993 5.403 1.00 91.38 90 THR A C 1
ATOM 673 O O . THR A 1 90 ? 10.634 32.301 4.252 1.00 91.38 90 THR A O 1
ATOM 676 N N . LEU A 1 91 ? 10.150 31.236 6.171 1.00 89.44 91 LEU A N 1
ATOM 677 C CA . LEU A 1 91 ? 8.859 30.705 5.740 1.00 89.44 91 LEU A CA 1
ATOM 678 C C . LEU A 1 91 ? 7.822 31.812 5.524 1.00 89.44 91 LEU A C 1
ATOM 680 O O . LEU A 1 91 ? 7.504 32.585 6.437 1.00 89.44 91 LEU A O 1
ATOM 684 N N . SER A 1 92 ? 7.223 31.815 4.331 1.00 91.12 92 SER A N 1
ATOM 685 C CA . SER A 1 92 ? 6.027 32.607 4.055 1.00 91.12 92 SER A CA 1
ATOM 686 C C . SER A 1 92 ? 4.840 32.113 4.893 1.00 91.12 92 SER A C 1
ATOM 688 O O . SER A 1 92 ? 4.809 30.967 5.349 1.00 91.12 92 SER A O 1
ATOM 690 N N . ASP A 1 93 ? 3.832 32.966 5.096 1.00 86.06 93 ASP A N 1
ATOM 691 C CA . ASP A 1 93 ? 2.614 32.572 5.816 1.00 86.06 93 ASP A CA 1
ATOM 692 C C . ASP A 1 93 ? 1.868 31.433 5.115 1.00 86.06 93 ASP A C 1
ATOM 694 O O . ASP A 1 93 ? 1.364 30.525 5.776 1.00 86.06 93 ASP A O 1
ATOM 698 N N . ASN A 1 94 ? 1.830 31.448 3.783 1.00 84.00 94 ASN A N 1
ATOM 699 C CA . ASN A 1 94 ? 1.169 30.403 3.006 1.00 84.00 94 ASN A CA 1
ATOM 700 C C . ASN A 1 94 ? 1.905 29.066 3.154 1.00 84.00 94 ASN A C 1
ATOM 702 O O . ASN A 1 94 ? 1.281 28.072 3.525 1.00 84.00 94 ASN A O 1
ATOM 706 N N . ASP A 1 95 ? 3.231 29.054 2.987 1.00 86.50 95 ASP A N 1
ATOM 707 C CA . ASP A 1 95 ? 4.031 27.832 3.142 1.00 86.50 95 ASP A CA 1
ATOM 708 C C . ASP A 1 95 ? 3.950 27.276 4.566 1.00 86.50 95 ASP A C 1
ATOM 710 O O . ASP A 1 95 ? 3.838 26.062 4.765 1.00 86.50 95 ASP A O 1
ATOM 714 N N . ALA A 1 96 ? 3.989 28.153 5.574 1.00 88.12 96 ALA A N 1
ATOM 715 C CA . ALA A 1 96 ? 3.864 27.757 6.971 1.00 88.12 96 ALA A CA 1
ATOM 716 C C . ALA A 1 96 ? 2.495 27.123 7.256 1.00 88.12 96 ALA A C 1
ATOM 718 O O . ALA A 1 96 ? 2.437 26.063 7.879 1.00 88.12 96 ALA A O 1
ATOM 719 N N . ASN A 1 97 ? 1.405 27.721 6.765 1.00 85.25 97 ASN A N 1
ATOM 720 C CA . ASN A 1 97 ? 0.052 27.189 6.935 1.00 85.25 97 ASN A CA 1
ATOM 721 C C . ASN A 1 97 ? -0.148 25.855 6.204 1.00 85.25 97 ASN A C 1
ATOM 723 O O . ASN A 1 97 ? -0.734 24.928 6.765 1.00 85.25 97 ASN A O 1
ATOM 727 N N . GLU A 1 98 ? 0.374 25.707 4.986 1.00 84.94 98 GLU A N 1
ATOM 728 C CA . GLU A 1 98 ? 0.301 24.441 4.254 1.00 84.94 98 GLU A CA 1
ATOM 729 C C . GLU A 1 98 ? 1.082 23.317 4.940 1.00 84.94 98 GLU A C 1
ATOM 731 O O . GLU A 1 98 ? 0.601 22.182 5.034 1.00 84.94 98 GLU A O 1
ATOM 736 N N . ARG A 1 99 ? 2.302 23.607 5.410 1.00 88.38 99 ARG A N 1
ATOM 737 C CA . ARG A 1 99 ? 3.124 22.631 6.139 1.00 88.38 99 ARG A CA 1
ATOM 738 C C . ARG A 1 99 ? 2.481 22.264 7.473 1.00 88.38 99 ARG A C 1
ATOM 740 O O . ARG A 1 99 ? 2.435 21.081 7.810 1.00 88.38 99 ARG A O 1
ATOM 747 N N . ALA A 1 100 ? 1.940 23.242 8.195 1.00 89.56 100 ALA A N 1
ATOM 748 C CA . ALA A 1 100 ? 1.219 23.033 9.446 1.00 89.56 100 ALA A CA 1
ATOM 749 C C . ALA A 1 100 ? -0.027 22.162 9.251 1.00 89.56 100 ALA A C 1
ATOM 751 O O . ALA A 1 100 ? -0.195 21.169 9.957 1.00 89.56 100 ALA A O 1
ATOM 752 N N . SER A 1 101 ? -0.847 22.472 8.242 1.00 86.00 101 SER A N 1
ATOM 753 C CA . SER A 1 101 ? -2.029 21.683 7.881 1.00 86.00 101 SER A CA 1
ATOM 754 C C . SER A 1 101 ? -1.664 20.222 7.597 1.00 86.00 101 SER A C 1
ATOM 756 O O . SER A 1 101 ? -2.232 19.304 8.197 1.00 86.00 101 SER A O 1
ATOM 758 N N . ARG A 1 102 ? -0.633 19.992 6.769 1.00 87.25 102 ARG A N 1
ATOM 759 C CA . ARG A 1 102 ? -0.112 18.645 6.479 1.00 87.25 102 ARG A CA 1
ATOM 760 C C . ARG A 1 102 ? 0.395 17.932 7.735 1.00 87.25 102 ARG A C 1
ATOM 762 O O . ARG A 1 102 ? 0.068 16.764 7.937 1.00 87.25 102 ARG A O 1
ATOM 769 N N . SER A 1 103 ? 1.163 18.620 8.578 1.00 88.44 103 SER A N 1
ATOM 770 C CA . SER A 1 103 ? 1.724 18.066 9.817 1.00 88.44 103 SER A CA 1
ATOM 771 C C . SER A 1 103 ? 0.631 17.617 10.789 1.00 88.44 103 SER A C 1
ATOM 773 O O . SER A 1 103 ? 0.629 16.470 11.242 1.00 88.44 103 SER A O 1
ATOM 775 N N . ILE A 1 104 ? -0.349 18.483 11.063 1.00 89.06 104 ILE A N 1
ATOM 776 C CA . ILE A 1 104 ? -1.426 18.177 12.012 1.00 89.06 104 ILE A CA 1
ATOM 777 C C . ILE A 1 104 ? -2.334 17.083 11.469 1.00 89.06 104 ILE A C 1
ATOM 779 O O . ILE A 1 104 ? -2.699 16.174 12.213 1.00 89.06 104 ILE A O 1
ATOM 783 N N . SER A 1 105 ? -2.667 17.130 10.178 1.00 86.31 105 SER A N 1
ATOM 784 C CA . SER A 1 105 ? -3.429 16.068 9.524 1.00 86.31 105 SER A CA 1
ATOM 785 C C . SER A 1 105 ? -2.743 14.708 9.695 1.00 86.31 105 SER A C 1
ATOM 787 O O . SER A 1 105 ? -3.354 13.760 10.191 1.00 86.31 105 SER A O 1
ATOM 789 N N . GLN A 1 106 ? -1.440 14.620 9.405 1.00 88.19 106 GLN A N 1
ATOM 790 C CA . GLN A 1 106 ? -0.670 13.389 9.603 1.00 88.19 106 GLN A CA 1
ATOM 791 C C . GLN A 1 106 ? -0.637 12.948 11.070 1.00 88.19 106 GLN A C 1
ATOM 793 O O . GLN A 1 106 ? -0.787 11.759 11.356 1.00 88.19 106 GLN A O 1
ATOM 798 N N . ALA A 1 107 ? -0.464 13.884 12.005 1.00 89.25 107 ALA A N 1
ATOM 799 C CA . ALA A 1 107 ? -0.491 13.587 13.433 1.00 89.25 107 ALA A CA 1
ATOM 800 C C . ALA A 1 107 ? -1.865 13.058 13.879 1.00 89.25 107 ALA A C 1
ATOM 802 O O . ALA A 1 107 ? -1.930 12.119 14.672 1.00 89.25 107 ALA A O 1
ATOM 803 N N . ASN A 1 108 ? -2.958 13.610 13.349 1.00 88.38 108 ASN A N 1
ATOM 804 C CA . ASN A 1 108 ? -4.312 13.142 13.633 1.00 88.38 108 ASN A CA 1
ATOM 805 C C . ASN A 1 108 ? -4.546 11.725 13.090 1.00 88.38 108 ASN A C 1
ATOM 807 O O . ASN A 1 108 ? -5.017 10.857 13.821 1.00 88.38 108 ASN A O 1
ATOM 811 N N . LEU A 1 109 ? -4.140 11.455 11.845 1.00 90.62 109 LEU A N 1
ATOM 812 C CA . LEU A 1 109 ? -4.233 10.118 11.249 1.00 90.62 109 LEU A CA 1
ATOM 813 C C . LEU A 1 109 ? -3.441 9.074 12.052 1.00 90.62 109 LEU A C 1
ATOM 815 O O . LEU A 1 109 ? -3.941 7.972 12.279 1.00 90.62 109 LEU A O 1
ATOM 819 N N . ARG A 1 110 ? -2.240 9.424 12.537 1.00 91.75 110 ARG A N 1
ATOM 820 C CA . ARG A 1 110 ? -1.447 8.546 13.416 1.00 91.75 110 ARG A CA 1
ATOM 821 C C . ARG A 1 110 ? -2.163 8.257 14.731 1.00 91.75 110 ARG A C 1
ATOM 823 O O . ARG A 1 110 ? -2.263 7.096 15.101 1.00 91.75 110 ARG A O 1
ATOM 830 N N . LYS A 1 111 ? -2.732 9.274 15.386 1.00 92.69 111 LYS A N 1
ATOM 831 C CA . LYS A 1 111 ? -3.509 9.088 16.626 1.00 92.69 111 LYS A CA 1
ATOM 832 C C . LYS A 1 111 ? -4.710 8.167 16.422 1.00 92.69 111 LYS A C 1
ATOM 834 O O . LYS A 1 111 ? -4.976 7.312 17.263 1.00 92.69 111 LYS A O 1
ATOM 839 N N . VAL A 1 112 ? -5.427 8.325 15.307 1.00 94.25 112 VAL A N 1
ATOM 840 C CA . VAL A 1 112 ? -6.529 7.426 14.935 1.00 94.25 112 VAL A CA 1
ATOM 841 C C . VAL A 1 112 ? -6.016 5.993 14.790 1.00 94.25 112 VAL A C 1
ATOM 843 O O . VAL A 1 112 ? -6.578 5.077 15.386 1.00 94.25 112 VAL A O 1
ATOM 846 N N . GLN A 1 113 ? -4.920 5.795 14.057 1.00 94.12 113 GLN A N 1
ATOM 847 C CA . GLN A 1 113 ? -4.320 4.477 13.863 1.00 94.12 113 GLN A CA 1
ATOM 848 C C . GLN A 1 113 ? -3.860 3.838 15.184 1.00 94.12 113 GLN A C 1
ATOM 850 O O . GLN A 1 113 ? -4.172 2.676 15.434 1.00 94.12 113 GLN A O 1
ATOM 855 N N . GLU A 1 114 ? -3.150 4.582 16.033 1.00 95.81 114 GLU A N 1
ATOM 856 C CA . GLU A 1 114 ? -2.673 4.127 17.346 1.00 95.81 114 GLU A CA 1
ATOM 857 C C . GLU A 1 114 ? -3.841 3.685 18.231 1.00 95.81 114 GLU A C 1
ATOM 859 O O . GLU A 1 114 ? -3.853 2.558 18.722 1.00 95.81 114 GLU A O 1
ATOM 864 N N . LYS A 1 115 ? -4.888 4.513 18.332 1.00 96.75 115 LYS A N 1
ATOM 865 C CA . LYS A 1 115 ? -6.096 4.192 19.102 1.00 96.75 115 LYS A CA 1
ATOM 866 C C . LYS A 1 115 ? -6.789 2.926 18.591 1.00 96.75 115 LYS A C 1
ATOM 868 O O . LYS A 1 115 ? -7.250 2.114 19.392 1.00 96.75 115 LYS A O 1
ATOM 873 N N . LEU A 1 116 ? -6.879 2.744 17.271 1.00 97.50 116 LEU A N 1
ATOM 874 C CA . LEU A 1 116 ? -7.457 1.531 16.687 1.00 97.50 116 LEU A CA 1
ATOM 875 C C . LEU A 1 116 ? -6.616 0.292 17.010 1.00 97.50 116 LEU A C 1
ATOM 877 O O . LEU A 1 116 ? -7.185 -0.738 17.366 1.00 97.50 116 LEU A O 1
ATOM 881 N N . ILE A 1 117 ? -5.286 0.391 16.932 1.00 97.44 117 ILE A N 1
ATOM 882 C CA . ILE A 1 117 ? -4.373 -0.703 17.291 1.00 97.44 117 ILE A CA 1
ATOM 883 C C . ILE A 1 117 ? -4.515 -1.061 18.773 1.00 97.44 117 ILE A C 1
ATOM 885 O O . ILE A 1 117 ? -4.621 -2.242 19.098 1.00 97.44 117 ILE A O 1
ATOM 889 N N . ASP A 1 118 ? -4.551 -0.071 19.663 1.00 98.00 118 ASP A N 1
ATOM 890 C CA . ASP A 1 118 ? -4.673 -0.298 21.105 1.00 98.00 118 ASP A CA 1
ATOM 891 C C . ASP A 1 118 ? -6.011 -0.954 21.459 1.00 98.00 118 ASP A C 1
ATOM 893 O O . ASP A 1 118 ? -6.049 -1.945 22.193 1.00 98.00 118 ASP A O 1
ATOM 897 N N . ASN A 1 119 ? -7.109 -0.464 20.876 1.00 98.00 119 ASN A N 1
ATOM 898 C CA . ASN A 1 119 ? -8.430 -1.065 21.051 1.00 98.00 119 ASN A CA 1
ATOM 899 C C . ASN A 1 119 ? -8.471 -2.501 20.517 1.00 98.00 119 ASN A C 1
ATOM 901 O O . ASN A 1 119 ? -8.973 -3.395 21.197 1.00 98.00 119 ASN A O 1
ATOM 905 N N . ALA A 1 120 ? -7.903 -2.739 19.334 1.00 98.06 120 ALA A N 1
ATOM 906 C CA . ALA A 1 120 ? -7.844 -4.066 18.739 1.00 98.06 120 ALA A CA 1
ATOM 907 C C . ALA A 1 120 ? -7.016 -5.040 19.586 1.00 98.06 120 ALA A C 1
ATOM 909 O O . ALA A 1 120 ? -7.459 -6.158 19.816 1.00 98.06 120 ALA A O 1
ATOM 910 N N . LYS A 1 121 ? -5.859 -4.621 20.112 1.00 96.62 121 LYS A N 1
ATOM 911 C CA . LYS A 1 121 ? -5.026 -5.451 20.999 1.00 96.62 121 LYS A CA 1
ATOM 912 C C . LYS A 1 121 ? -5.694 -5.742 22.338 1.00 96.62 121 LYS A C 1
ATOM 914 O O . LYS A 1 121 ? -5.489 -6.816 22.894 1.00 96.62 121 LYS A O 1
ATOM 919 N N . LYS A 1 122 ? -6.475 -4.796 22.866 1.00 97.62 122 LYS A N 1
ATOM 920 C CA . LYS A 1 122 ? -7.231 -4.984 24.109 1.00 97.62 122 LYS A CA 1
ATOM 921 C C . LYS A 1 122 ? -8.369 -5.992 23.936 1.00 97.62 122 LYS A C 1
ATOM 923 O O . LYS A 1 122 ? -8.604 -6.799 24.827 1.00 97.62 122 LYS A O 1
ATOM 928 N N . GLU A 1 123 ? -9.076 -5.919 22.814 1.00 97.69 123 GLU A N 1
ATOM 929 C CA . GLU A 1 123 ? -10.254 -6.747 22.527 1.00 97.69 123 GLU A CA 1
ATOM 930 C C . GLU A 1 123 ? -9.892 -8.121 21.952 1.00 97.69 123 GLU A C 1
ATOM 932 O O . GLU A 1 123 ? -10.545 -9.118 22.247 1.00 97.69 123 GLU A O 1
ATOM 937 N N . PHE A 1 124 ? -8.829 -8.173 21.152 1.00 97.75 124 PHE A N 1
ATOM 938 C CA . PHE A 1 124 ? -8.316 -9.367 20.488 1.00 97.75 124 PHE A CA 1
ATOM 939 C C . PHE A 1 124 ? -6.819 -9.503 20.781 1.00 97.75 124 PHE A C 1
ATOM 941 O O . PHE A 1 124 ? -5.989 -9.271 19.892 1.00 97.75 124 PHE A O 1
ATOM 948 N N . PRO A 1 125 ? -6.449 -9.835 22.031 1.00 96.94 125 PRO A N 1
ATOM 949 C CA . PRO A 1 125 ? -5.056 -10.000 22.407 1.00 96.94 125 PRO A CA 1
ATOM 950 C C . PRO A 1 125 ? -4.421 -11.159 21.636 1.00 96.94 125 PRO A C 1
ATOM 952 O O . PRO A 1 125 ? -5.058 -12.176 21.360 1.00 96.94 125 PRO A O 1
ATOM 955 N N . SER A 1 126 ? -3.141 -11.002 21.311 1.00 96.19 126 SER A N 1
ATOM 956 C CA . SER A 1 126 ? -2.338 -12.034 20.661 1.00 96.19 126 SER A CA 1
ATOM 957 C C . SER A 1 126 ? -1.375 -12.683 21.648 1.00 96.19 126 SER A C 1
ATOM 959 O O . SER A 1 126 ? -0.763 -11.986 22.462 1.00 96.19 126 SER A O 1
ATOM 961 N N . THR A 1 127 ? -1.146 -13.982 21.510 1.00 95.56 127 THR A N 1
ATOM 962 C CA . THR A 1 127 ? -0.067 -14.701 22.194 1.00 95.56 127 THR A CA 1
ATOM 963 C C . THR A 1 127 ? 1.015 -15.073 21.187 1.00 95.56 127 THR A C 1
ATOM 965 O O . THR A 1 127 ? 0.711 -15.469 20.067 1.00 95.56 127 THR A O 1
ATOM 968 N N . ILE A 1 128 ? 2.287 -14.925 21.563 1.00 94.75 128 ILE A N 1
ATOM 969 C CA . ILE A 1 128 ? 3.435 -15.334 20.740 1.00 94.75 128 ILE A CA 1
ATOM 970 C C . ILE A 1 128 ? 4.199 -16.411 21.501 1.00 94.75 128 ILE A C 1
ATOM 972 O O . ILE A 1 128 ? 4.579 -16.207 22.656 1.00 94.75 128 ILE A O 1
ATOM 976 N N . ASN A 1 129 ? 4.460 -17.535 20.841 1.00 94.62 129 ASN A N 1
ATOM 977 C CA . ASN A 1 129 ? 5.275 -18.615 21.368 1.00 94.62 129 ASN A CA 1
ATOM 978 C C . ASN A 1 129 ? 6.763 -18.239 21.269 1.00 94.62 129 ASN A C 1
ATOM 980 O O . ASN A 1 129 ? 7.436 -18.530 20.279 1.00 94.62 129 ASN A O 1
ATOM 984 N N . GLN A 1 130 ? 7.267 -17.548 22.296 1.00 92.62 130 GLN A N 1
ATOM 985 C CA . GLN A 1 130 ? 8.654 -17.069 22.330 1.00 92.62 130 GLN A CA 1
ATOM 986 C C . GLN A 1 130 ? 9.665 -18.215 22.258 1.00 92.62 130 GLN A C 1
ATOM 988 O O . GLN A 1 130 ? 10.664 -18.083 21.561 1.00 92.62 130 GLN A O 1
ATOM 993 N N . GLU A 1 131 ? 9.380 -19.355 22.895 1.00 92.50 131 GLU A N 1
ATOM 994 C CA . GLU A 1 131 ? 10.266 -20.522 22.857 1.00 92.50 131 GLU A CA 1
ATOM 995 C C . GLU A 1 131 ? 10.467 -21.016 21.418 1.00 92.50 131 GLU A C 1
ATOM 997 O O . GLU A 1 131 ? 11.595 -21.261 20.991 1.00 92.50 131 GLU A O 1
ATOM 1002 N N . MET A 1 132 ? 9.389 -21.103 20.633 1.00 92.62 132 MET A N 1
ATOM 1003 C CA . MET A 1 132 ? 9.475 -21.513 19.229 1.00 92.62 132 MET A CA 1
ATOM 1004 C C . MET A 1 132 ? 10.209 -20.484 18.366 1.00 92.62 132 MET A C 1
ATOM 1006 O O . MET A 1 132 ? 11.019 -20.863 17.522 1.00 92.62 132 MET A O 1
ATOM 1010 N N . VAL A 1 133 ? 9.993 -19.187 18.604 1.00 91.12 133 VAL A N 1
ATOM 1011 C CA . VAL A 1 133 ? 10.744 -18.121 17.918 1.00 91.12 133 VAL A CA 1
ATOM 1012 C C . VAL A 1 133 ? 12.242 -18.219 18.227 1.00 91.12 133 VAL A C 1
ATOM 1014 O O . VAL A 1 133 ? 13.078 -18.067 17.334 1.00 91.12 133 VAL A O 1
ATOM 1017 N N . GLU A 1 134 ? 12.603 -18.507 19.475 1.00 90.56 134 GLU A N 1
ATOM 1018 C CA . GLU A 1 134 ? 13.995 -18.696 19.882 1.00 90.56 134 GLU A CA 1
ATOM 1019 C C . GLU A 1 134 ? 14.627 -19.947 19.263 1.00 90.56 134 GLU A C 1
ATOM 1021 O O . GLU A 1 134 ? 15.780 -19.875 18.839 1.00 90.56 134 GLU A O 1
ATOM 1026 N N . LYS A 1 135 ? 13.887 -21.060 19.135 1.00 91.94 135 LYS A N 1
ATOM 1027 C CA . LYS A 1 135 ? 14.356 -22.265 18.423 1.00 91.94 135 LYS A CA 1
ATOM 1028 C C . LYS A 1 135 ? 14.747 -21.948 16.979 1.00 91.94 135 LYS A C 1
ATOM 1030 O O . LYS A 1 135 ? 15.860 -22.270 16.566 1.00 91.94 135 LYS A O 1
ATOM 1035 N N . ILE A 1 136 ? 13.893 -21.228 16.243 1.00 89.31 136 ILE A N 1
ATOM 1036 C CA . ILE A 1 136 ? 14.197 -20.809 14.860 1.00 89.31 136 ILE A CA 1
ATOM 1037 C C . ILE A 1 136 ? 15.462 -19.944 14.825 1.00 89.31 136 ILE A C 1
ATOM 1039 O O . ILE A 1 136 ? 16.341 -20.146 13.990 1.00 89.31 136 ILE A O 1
ATOM 1043 N N . SER A 1 137 ? 15.580 -19.016 15.775 1.00 84.12 137 SER A N 1
ATOM 1044 C CA . SER A 1 137 ? 16.713 -18.086 15.870 1.00 84.12 137 SER A CA 1
ATOM 1045 C C . SER A 1 137 ? 18.046 -18.788 16.156 1.00 84.12 137 SER A C 1
ATOM 1047 O O . SER A 1 137 ? 19.102 -18.261 15.817 1.00 84.12 137 SER A O 1
ATOM 1049 N N . ARG A 1 138 ? 18.009 -19.974 16.778 1.00 89.06 138 ARG A N 1
ATOM 1050 C CA . ARG A 1 138 ? 19.176 -20.843 17.005 1.00 89.06 138 ARG A CA 1
ATOM 1051 C C . ARG A 1 138 ? 19.483 -21.766 15.819 1.00 89.06 138 ARG A C 1
ATOM 1053 O O . ARG A 1 138 ? 20.406 -22.569 15.905 1.00 89.06 138 ARG A O 1
ATOM 1060 N N . GLY A 1 139 ? 18.731 -21.661 14.723 1.00 85.44 139 GLY A N 1
ATOM 1061 C CA . GLY A 1 139 ? 18.877 -22.523 13.552 1.00 85.44 139 GLY A CA 1
ATOM 1062 C C . GLY A 1 139 ? 18.319 -23.933 13.754 1.00 85.44 139 GLY A C 1
ATOM 1063 O O . GLY A 1 139 ? 18.622 -24.822 12.958 1.00 85.44 139 GLY A O 1
ATOM 1064 N N . GLU A 1 140 ? 17.516 -24.155 14.799 1.00 89.88 140 GLU A N 1
ATOM 1065 C CA . GLU A 1 140 ? 16.843 -25.436 15.002 1.00 89.88 140 GLU A CA 1
ATOM 1066 C C . GLU A 1 140 ? 15.783 -25.660 13.916 1.00 89.88 140 GLU A C 1
ATOM 1068 O O . GLU A 1 140 ? 15.176 -24.724 13.388 1.00 89.88 140 GLU A O 1
ATOM 1073 N N . THR A 1 141 ? 15.546 -26.927 13.577 1.00 88.56 141 THR A N 1
ATOM 1074 C CA . THR A 1 141 ? 14.503 -27.280 12.611 1.00 88.56 141 THR A CA 1
ATOM 1075 C C . THR A 1 141 ? 13.137 -27.146 13.272 1.00 88.56 141 THR A C 1
ATOM 1077 O O . THR A 1 141 ? 12.857 -27.801 14.274 1.00 88.56 141 THR A O 1
ATOM 1080 N N . VAL A 1 142 ? 12.285 -26.304 12.693 1.00 90.94 142 VAL A N 1
ATOM 1081 C CA . VAL A 1 142 ? 10.900 -26.082 13.119 1.00 90.94 142 VAL A CA 1
ATOM 1082 C C . VAL A 1 142 ? 9.987 -26.422 11.941 1.00 90.94 142 VAL A C 1
ATOM 1084 O O . VAL A 1 142 ? 10.274 -25.961 10.834 1.00 90.94 142 VAL A O 1
ATOM 1087 N N . PRO A 1 143 ? 8.938 -27.243 12.134 1.00 94.44 143 PRO A N 1
ATOM 1088 C CA . PRO A 1 143 ? 8.059 -27.628 11.039 1.00 94.44 143 PRO A CA 1
ATOM 1089 C C . PRO A 1 143 ? 7.174 -26.451 10.603 1.00 94.44 143 PRO A C 1
ATOM 1091 O O . PRO A 1 143 ? 6.868 -25.559 11.395 1.00 94.44 143 PRO A O 1
ATOM 1094 N N . ASP A 1 144 ? 6.768 -26.439 9.333 1.00 94.81 144 ASP A N 1
ATOM 1095 C CA . ASP A 1 144 ? 6.025 -25.318 8.736 1.00 94.81 144 ASP A CA 1
ATOM 1096 C C . ASP A 1 144 ? 4.623 -25.128 9.354 1.00 94.81 144 ASP A C 1
ATOM 1098 O O . ASP A 1 144 ? 4.083 -24.021 9.347 1.00 94.81 144 ASP A O 1
ATOM 1102 N N . ASP A 1 145 ? 4.040 -26.173 9.942 1.00 96.38 145 ASP A N 1
ATOM 1103 C CA . ASP A 1 145 ? 2.760 -26.134 10.659 1.00 96.38 145 ASP A CA 1
ATOM 1104 C C . ASP A 1 145 ? 2.889 -25.687 12.128 1.00 96.38 145 ASP A C 1
ATOM 1106 O O . ASP A 1 145 ? 1.877 -25.473 12.801 1.00 96.38 145 ASP A O 1
ATOM 1110 N N . ALA A 1 146 ? 4.113 -25.484 12.631 1.00 96.25 146 ALA A N 1
ATOM 1111 C CA . ALA A 1 146 ? 4.338 -25.030 13.995 1.00 96.25 146 ALA A CA 1
ATOM 1112 C C . ALA A 1 146 ? 3.676 -23.672 14.247 1.00 96.25 146 ALA A C 1
ATOM 1114 O O . ALA A 1 146 ? 3.961 -22.685 13.565 1.00 96.25 146 ALA A O 1
ATOM 1115 N N . VAL A 1 147 ? 2.841 -23.601 15.283 1.00 97.12 147 VAL A N 1
ATOM 1116 C CA . VAL A 1 147 ? 2.160 -22.368 15.688 1.00 97.12 147 VAL A CA 1
ATOM 1117 C C . VAL A 1 147 ? 3.138 -21.443 16.413 1.00 97.12 147 VAL A C 1
ATOM 1119 O O . VAL A 1 147 ? 3.640 -21.760 17.494 1.00 97.12 147 VAL A O 1
ATOM 1122 N N . LEU A 1 148 ? 3.383 -20.272 15.826 1.00 96.56 148 LEU A N 1
ATOM 1123 C CA . LEU A 1 148 ? 4.237 -19.228 16.391 1.00 96.56 148 LEU A CA 1
ATOM 1124 C C . LEU A 1 148 ? 3.445 -18.165 17.146 1.00 96.56 148 LEU A C 1
ATOM 1126 O O . LEU A 1 148 ? 3.975 -17.551 18.071 1.00 96.56 148 LEU A O 1
ATOM 1130 N N . ALA A 1 149 ? 2.188 -17.941 16.770 1.00 97.38 149 ALA A N 1
ATOM 1131 C CA . ALA A 1 149 ? 1.299 -17.041 17.485 1.00 97.38 149 ALA A CA 1
ATOM 1132 C C . ALA A 1 149 ? -0.167 -17.457 17.343 1.00 97.38 149 ALA A C 1
ATOM 1134 O O . ALA A 1 149 ? -0.535 -18.111 16.369 1.00 97.38 149 ALA A O 1
ATOM 1135 N N . ASN A 1 150 ? -0.998 -17.040 18.295 1.00 96.88 150 ASN A N 1
ATOM 1136 C CA . ASN A 1 150 ? -2.451 -17.138 18.210 1.00 96.88 150 ASN A CA 1
ATOM 1137 C C . ASN A 1 150 ? -3.082 -15.760 18.439 1.00 96.88 150 ASN A C 1
ATOM 1139 O O . ASN A 1 150 ? -2.617 -14.990 19.283 1.00 96.88 150 ASN A O 1
ATOM 1143 N N . VAL A 1 151 ? -4.125 -15.435 17.682 1.00 96.88 151 VAL A N 1
ATOM 1144 C CA . VAL A 1 151 ? -4.866 -14.176 17.807 1.00 96.88 151 VAL A CA 1
ATOM 1145 C C . VAL A 1 151 ? -6.275 -14.354 17.262 1.00 96.88 151 VAL A C 1
ATOM 1147 O O . VAL A 1 151 ? -6.455 -14.904 16.184 1.00 96.88 151 VAL A O 1
ATOM 1150 N N . ALA A 1 152 ? -7.282 -13.889 18.004 1.00 91.94 152 ALA A N 1
ATOM 1151 C CA . ALA A 1 152 ? -8.690 -13.976 17.600 1.00 91.94 152 ALA A CA 1
ATOM 1152 C C . ALA A 1 152 ? -9.167 -15.397 17.205 1.00 91.94 152 ALA A C 1
ATOM 1154 O O . ALA A 1 152 ? -10.099 -15.536 16.422 1.00 91.94 152 ALA A O 1
ATOM 1155 N N . GLY A 1 153 ? -8.546 -16.447 17.758 1.00 90.31 153 GLY A N 1
ATOM 1156 C CA . GLY A 1 153 ? -8.842 -17.843 17.415 1.00 90.31 153 GLY A CA 1
ATOM 1157 C C . GLY A 1 153 ? -8.034 -18.400 16.237 1.00 90.31 153 GLY A C 1
ATOM 1158 O O . GLY A 1 153 ? -8.022 -19.614 16.053 1.00 90.31 153 GLY A O 1
ATOM 1159 N N . ASP A 1 154 ? -7.289 -17.559 15.518 1.00 93.56 154 ASP A N 1
ATOM 1160 C CA . ASP A 1 154 ? -6.449 -17.956 14.389 1.00 93.56 154 ASP A CA 1
ATOM 1161 C C . ASP A 1 154 ? -5.010 -18.242 14.817 1.00 93.56 154 ASP A C 1
ATOM 1163 O O . ASP A 1 154 ? -4.427 -17.533 15.642 1.00 93.56 154 ASP A O 1
ATOM 1167 N N . ASN A 1 155 ? -4.402 -19.244 14.181 1.00 96.19 155 ASN A N 1
ATOM 1168 C CA . ASN A 1 155 ? -2.989 -19.566 14.342 1.00 96.19 155 ASN A CA 1
ATOM 1169 C C . ASN A 1 155 ? -2.151 -18.930 13.228 1.00 96.19 155 ASN A C 1
ATOM 1171 O O . ASN A 1 155 ? -2.478 -19.031 12.048 1.00 96.19 155 ASN A O 1
ATOM 1175 N N . VAL A 1 156 ? -1.023 -18.332 13.606 1.00 96.56 156 VAL A N 1
ATOM 1176 C CA . VAL A 1 156 ? 0.037 -17.907 12.687 1.00 96.56 156 VAL A CA 1
ATOM 1177 C C . VAL A 1 156 ? 1.149 -18.945 12.752 1.00 96.56 156 VAL A C 1
ATOM 1179 O O . VAL A 1 156 ? 1.773 -19.121 13.804 1.00 96.56 156 VAL A O 1
ATOM 1182 N N . THR A 1 157 ? 1.381 -19.651 11.648 1.00 96.94 157 THR A N 1
ATOM 1183 C CA . THR A 1 157 ? 2.367 -20.735 11.582 1.00 96.94 157 THR A CA 1
ATOM 1184 C C . THR A 1 157 ? 3.736 -20.250 11.115 1.00 96.94 157 THR A C 1
ATOM 1186 O O . THR A 1 157 ? 3.874 -19.166 10.539 1.00 96.94 157 THR A O 1
ATOM 1189 N N . TYR A 1 158 ? 4.767 -21.061 11.344 1.00 94.94 158 TYR A N 1
ATOM 1190 C CA . TYR A 1 158 ? 6.106 -20.774 10.842 1.00 94.94 158 TYR A CA 1
ATOM 1191 C C . TYR A 1 158 ? 6.162 -20.759 9.313 1.00 94.94 158 TYR A C 1
ATOM 1193 O O . TYR A 1 158 ? 6.757 -19.843 8.749 1.00 94.94 158 TYR A O 1
ATOM 1201 N N . GLY A 1 159 ? 5.480 -21.690 8.643 1.00 94.69 159 GLY A N 1
ATOM 1202 C CA . GLY A 1 159 ? 5.405 -21.750 7.184 1.00 94.69 159 GLY A CA 1
ATOM 1203 C C . GLY A 1 159 ? 4.830 -20.473 6.571 1.00 94.69 159 GLY A C 1
ATOM 1204 O O . GLY A 1 159 ? 5.383 -19.961 5.600 1.00 94.69 159 GLY A O 1
ATOM 1205 N N . TYR A 1 160 ? 3.792 -19.893 7.190 1.00 93.81 160 TYR A N 1
ATOM 1206 C CA . TYR A 1 160 ? 3.258 -18.591 6.778 1.00 93.81 160 TYR A CA 1
ATOM 1207 C C . TYR A 1 160 ? 4.316 -17.483 6.882 1.00 93.81 160 TYR A C 1
ATOM 1209 O O . TYR A 1 160 ? 4.578 -16.772 5.913 1.00 93.81 160 TYR A O 1
ATOM 1217 N N . VAL A 1 161 ? 4.963 -17.356 8.047 1.00 94.00 161 VAL A N 1
ATOM 1218 C CA . VAL A 1 161 ? 5.983 -16.319 8.285 1.00 94.00 161 VAL A CA 1
ATOM 1219 C C . VAL A 1 161 ? 7.159 -16.467 7.326 1.00 94.00 161 VAL A C 1
ATOM 1221 O O . VAL A 1 161 ? 7.637 -15.475 6.780 1.00 94.00 161 VAL A O 1
ATOM 1224 N N . LYS A 1 162 ? 7.614 -17.701 7.110 1.00 91.62 162 LYS A N 1
ATOM 1225 C CA . LYS A 1 162 ? 8.692 -18.029 6.183 1.00 91.62 162 LYS A CA 1
ATOM 1226 C C . LYS A 1 162 ? 8.334 -17.609 4.756 1.00 91.62 162 LYS A C 1
ATOM 1228 O O . LYS A 1 162 ? 9.095 -16.847 4.168 1.00 91.62 162 LYS A O 1
ATOM 1233 N N . GLY A 1 163 ? 7.166 -18.006 4.249 1.00 91.31 163 GLY A N 1
ATOM 1234 C CA . GLY A 1 163 ? 6.723 -17.646 2.898 1.00 91.31 163 GLY A CA 1
ATOM 1235 C C . GLY A 1 163 ? 6.545 -16.135 2.696 1.00 91.31 163 GLY A C 1
ATOM 1236 O O . GLY A 1 163 ? 6.888 -15.600 1.644 1.00 91.31 163 GLY A O 1
ATOM 1237 N N . GLU A 1 164 ? 6.063 -15.406 3.707 1.00 90.81 164 GLU A N 1
ATOM 1238 C CA . GLU A 1 164 ? 5.998 -13.937 3.660 1.00 90.81 164 GLU A CA 1
ATOM 1239 C C . GLU A 1 164 ? 7.388 -13.286 3.613 1.00 90.81 164 GLU A C 1
ATOM 1241 O O . GLU A 1 164 ? 7.608 -12.337 2.859 1.00 90.81 164 GLU A O 1
ATOM 1246 N N . LEU A 1 165 ? 8.341 -13.789 4.402 1.00 90.00 165 LEU A N 1
ATOM 1247 C CA . LEU A 1 165 ? 9.712 -13.275 4.411 1.00 90.00 165 LEU A CA 1
ATOM 1248 C C . LEU A 1 165 ? 10.439 -13.555 3.092 1.00 90.00 165 LEU A C 1
ATOM 1250 O O . LEU A 1 165 ? 11.128 -12.668 2.596 1.00 90.00 165 LEU A O 1
ATOM 1254 N N . GLU A 1 166 ? 10.256 -14.740 2.507 1.00 88.31 166 GLU A N 1
ATOM 1255 C CA . GLU A 1 166 ? 10.808 -15.098 1.192 1.00 88.31 166 GLU A CA 1
ATOM 1256 C C . GLU A 1 166 ? 10.281 -14.158 0.102 1.00 88.31 166 GLU A C 1
ATOM 1258 O O . GLU A 1 166 ? 11.059 -13.596 -0.669 1.00 88.31 166 GLU A O 1
ATOM 1263 N N . ARG A 1 167 ? 8.970 -13.894 0.106 1.00 84.75 167 ARG A N 1
ATOM 1264 C CA . ARG A 1 167 ? 8.328 -12.979 -0.847 1.00 84.75 167 ARG A CA 1
ATOM 1265 C C . ARG A 1 167 ? 8.852 -11.546 -0.743 1.00 84.75 167 ARG A C 1
ATOM 1267 O O . ARG A 1 167 ? 9.019 -10.882 -1.760 1.00 84.75 167 ARG A O 1
ATOM 1274 N N . LEU A 1 168 ? 9.098 -11.058 0.475 1.00 83.56 168 LEU A N 1
ATOM 1275 C CA . LEU A 1 168 ? 9.605 -9.700 0.701 1.00 83.56 168 LEU A CA 1
ATOM 1276 C C . LEU A 1 168 ? 11.095 -9.550 0.392 1.00 83.56 168 LEU A C 1
ATOM 1278 O O . LEU A 1 168 ? 11.532 -8.458 0.034 1.00 83.56 168 LEU A O 1
ATOM 1282 N N . ALA A 1 169 ? 11.879 -10.607 0.584 1.00 81.56 169 ALA A N 1
ATOM 1283 C CA . ALA A 1 169 ? 13.322 -10.554 0.407 1.00 81.56 169 ALA A CA 1
ATOM 1284 C C . ALA A 1 169 ? 13.751 -10.590 -1.069 1.00 81.56 169 ALA A C 1
ATOM 1286 O O . ALA A 1 169 ? 14.825 -10.084 -1.394 1.00 81.56 169 ALA A O 1
ATOM 1287 N N . GLY A 1 170 ? 12.910 -11.136 -1.953 1.00 68.44 170 GLY A N 1
ATOM 1288 C CA . GLY A 1 170 ? 13.244 -11.329 -3.363 1.00 68.44 170 GLY A CA 1
ATOM 1289 C C . GLY A 1 170 ? 14.373 -12.346 -3.569 1.00 68.44 170 GLY A C 1
ATOM 1290 O O . GLY A 1 170 ? 14.905 -12.932 -2.622 1.00 68.44 170 GLY A O 1
ATOM 1291 N N . GLU A 1 171 ? 14.749 -12.582 -4.825 1.00 58.53 171 GLU A N 1
ATOM 1292 C CA . GLU A 1 171 ? 15.873 -13.468 -5.141 1.00 58.53 171 GLU A CA 1
ATOM 1293 C C . GLU A 1 171 ? 17.201 -12.870 -4.638 1.00 58.53 171 GLU A C 1
ATOM 1295 O O . GLU A 1 171 ? 17.520 -11.713 -4.906 1.00 58.53 171 GLU A O 1
ATOM 1300 N N . GLY A 1 172 ? 18.004 -13.667 -3.921 1.00 56.62 172 GLY A N 1
ATOM 1301 C CA . GLY A 1 172 ? 19.391 -13.315 -3.580 1.00 56.62 172 GLY A CA 1
ATOM 1302 C C . GLY A 1 172 ? 19.656 -12.779 -2.167 1.00 56.62 172 GLY A C 1
ATOM 1303 O O . GLY A 1 172 ? 20.806 -12.460 -1.871 1.00 56.62 172 GLY A O 1
ATOM 1304 N N . MET A 1 173 ? 18.662 -12.728 -1.270 1.00 60.22 173 MET A N 1
ATOM 1305 C CA . MET A 1 173 ? 18.885 -12.473 0.166 1.00 60.22 173 MET A CA 1
ATOM 1306 C C . MET A 1 173 ? 18.808 -13.770 0.993 1.00 60.22 173 MET A C 1
ATOM 1308 O O . MET A 1 173 ? 17.739 -14.109 1.511 1.00 60.22 173 MET A O 1
ATOM 1312 N N . PRO A 1 174 ? 19.919 -14.522 1.140 1.00 61.97 174 PRO A N 1
ATOM 1313 C CA . PRO A 1 174 ? 19.924 -15.716 1.972 1.00 61.97 174 PRO A CA 1
ATOM 1314 C C . PRO A 1 174 ? 19.656 -15.370 3.447 1.00 61.97 174 PRO A C 1
ATOM 1316 O O . PRO A 1 174 ? 20.143 -14.373 3.974 1.00 61.97 174 PRO A O 1
ATOM 1319 N N . ASP A 1 175 ? 18.903 -16.250 4.110 1.00 74.00 175 ASP A N 1
ATOM 1320 C CA . ASP A 1 175 ? 18.759 -16.348 5.572 1.00 74.00 175 ASP A CA 1
ATOM 1321 C C . ASP A 1 175 ? 17.861 -15.315 6.290 1.00 74.00 175 ASP A C 1
ATOM 1323 O O . ASP A 1 175 ? 17.792 -15.278 7.521 1.00 74.00 175 ASP A O 1
ATOM 1327 N N . VAL A 1 176 ? 17.071 -14.514 5.561 1.00 82.12 176 VAL A N 1
ATOM 1328 C CA . VAL A 1 176 ? 16.057 -13.635 6.190 1.00 82.12 176 VAL A CA 1
ATOM 1329 C C . VAL A 1 176 ? 14.977 -14.425 6.945 1.00 82.12 176 VAL A C 1
ATOM 1331 O O . VAL A 1 176 ? 14.454 -13.952 7.954 1.00 82.12 176 VAL A O 1
ATOM 1334 N N . THR A 1 177 ? 14.687 -15.653 6.507 1.00 82.56 177 THR A N 1
ATOM 1335 C CA . THR A 1 177 ? 13.643 -16.524 7.069 1.00 82.56 177 THR A CA 1
ATOM 1336 C C . THR A 1 177 ? 13.991 -17.079 8.443 1.00 82.56 177 THR A C 1
ATOM 1338 O O . THR A 1 177 ? 13.093 -17.509 9.162 1.00 82.56 177 THR A O 1
ATOM 1341 N N . ARG A 1 178 ? 15.272 -17.041 8.829 1.00 82.44 178 ARG A N 1
ATOM 1342 C CA . ARG A 1 178 ? 15.765 -17.464 10.148 1.00 82.44 178 ARG A CA 1
ATOM 1343 C C . ARG A 1 178 ? 16.195 -16.294 11.025 1.00 82.44 178 ARG A C 1
ATOM 1345 O O . ARG A 1 178 ? 16.529 -16.483 12.192 1.00 82.44 178 ARG A O 1
ATOM 1352 N N . ASN A 1 179 ? 16.163 -15.072 10.495 1.00 85.69 179 ASN A N 1
ATOM 1353 C CA . ASN A 1 179 ? 16.567 -13.894 11.241 1.00 85.69 179 ASN A CA 1
ATOM 1354 C C . ASN A 1 179 ? 15.541 -13.584 12.360 1.00 85.69 179 ASN A C 1
ATOM 1356 O O . ASN A 1 179 ? 14.397 -13.230 12.050 1.00 85.69 179 ASN A O 1
ATOM 1360 N N . PRO A 1 180 ? 15.929 -13.623 13.654 1.00 84.25 180 PRO A N 1
ATOM 1361 C CA . PRO A 1 180 ? 15.024 -13.377 14.785 1.00 84.25 180 PRO A CA 1
ATOM 1362 C C . PRO A 1 180 ? 14.274 -12.051 14.691 1.00 84.25 180 PRO A C 1
ATOM 1364 O O . PRO A 1 180 ? 13.106 -11.953 15.068 1.00 84.25 180 PRO A O 1
ATOM 1367 N N . VAL A 1 181 ? 14.954 -11.004 14.222 1.00 88.50 181 VAL A N 1
ATOM 1368 C CA . VAL A 1 181 ? 14.382 -9.661 14.117 1.00 88.50 181 VAL A CA 1
ATOM 1369 C C . VAL A 1 181 ? 13.355 -9.622 12.992 1.00 88.50 181 VAL A C 1
ATOM 1371 O O . VAL A 1 181 ? 12.283 -9.047 13.177 1.00 88.50 181 VAL A O 1
ATOM 1374 N N . ALA A 1 182 ? 13.645 -10.256 11.853 1.00 90.12 182 ALA A N 1
ATOM 1375 C CA . ALA A 1 182 ? 12.714 -10.341 10.731 1.00 90.12 182 ALA A CA 1
ATOM 1376 C C . ALA A 1 182 ? 11.461 -11.148 11.107 1.00 90.12 182 ALA A C 1
ATOM 1378 O O . ALA A 1 182 ? 10.346 -10.658 10.925 1.00 90.12 182 ALA A O 1
ATOM 1379 N N . ILE A 1 183 ? 11.638 -12.313 11.738 1.00 91.00 183 ILE A N 1
ATOM 1380 C CA . ILE A 1 183 ? 10.545 -13.164 12.232 1.00 91.00 183 ILE A CA 1
ATOM 1381 C C . ILE A 1 183 ? 9.680 -12.406 13.239 1.00 91.00 183 ILE A C 1
ATOM 1383 O O . ILE A 1 183 ? 8.465 -12.333 13.071 1.00 91.00 183 ILE A O 1
ATOM 1387 N N . LYS A 1 184 ? 10.280 -11.787 14.268 1.00 91.12 184 LYS A N 1
ATOM 1388 C CA . LYS A 1 184 ? 9.523 -11.033 15.284 1.00 91.12 184 LYS A CA 1
ATOM 1389 C C . LYS A 1 184 ? 8.761 -9.858 14.675 1.00 91.12 184 LYS A C 1
ATOM 1391 O O . LYS A 1 184 ? 7.619 -9.616 15.066 1.00 91.12 184 LYS A O 1
ATOM 1396 N N . ARG A 1 185 ? 9.354 -9.140 13.715 1.00 92.38 185 ARG A N 1
ATOM 1397 C CA . ARG A 1 185 ? 8.678 -8.047 12.994 1.00 92.38 185 ARG A CA 1
ATOM 1398 C C . ARG A 1 185 ? 7.508 -8.562 12.161 1.00 92.38 185 ARG A C 1
ATOM 1400 O O . ARG A 1 185 ? 6.431 -7.977 12.243 1.00 92.38 185 ARG A O 1
ATOM 1407 N N . MET A 1 186 ? 7.698 -9.654 11.420 1.00 93.62 186 MET A N 1
ATOM 1408 C CA . MET A 1 186 ? 6.638 -10.265 10.617 1.00 93.62 186 MET A CA 1
ATOM 1409 C C . MET A 1 186 ? 5.494 -10.775 11.495 1.00 93.62 186 MET A C 1
ATOM 1411 O O . MET A 1 186 ? 4.346 -10.416 11.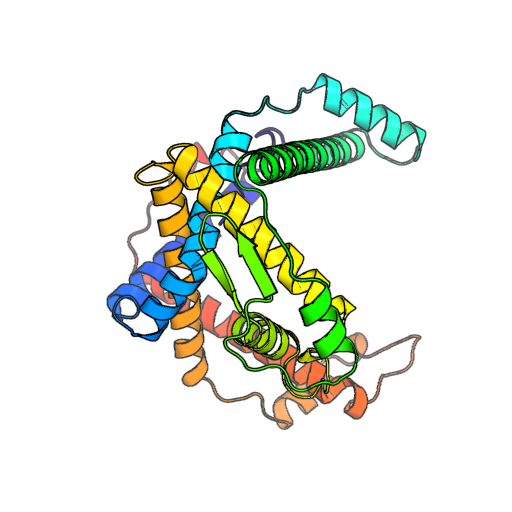262 1.00 93.62 186 MET A O 1
ATOM 1415 N N . LEU A 1 187 ? 5.806 -11.512 12.565 1.00 94.62 187 LEU A N 1
ATOM 1416 C CA . LEU A 1 187 ? 4.814 -11.970 13.538 1.00 94.62 187 LEU A CA 1
ATOM 1417 C C . LEU A 1 187 ? 4.045 -10.804 14.150 1.00 94.62 187 LEU A C 1
ATOM 1419 O O . LEU A 1 187 ? 2.823 -10.840 14.189 1.00 94.62 187 LEU A O 1
ATOM 1423 N N . THR A 1 188 ? 4.739 -9.749 14.588 1.00 94.50 188 THR A N 1
ATOM 1424 C CA . THR A 1 188 ? 4.092 -8.570 15.184 1.00 94.50 188 THR A CA 1
ATOM 1425 C C . THR A 1 188 ? 3.151 -7.884 14.195 1.00 94.50 188 THR A C 1
ATOM 1427 O O . THR A 1 188 ? 2.042 -7.499 14.572 1.00 94.50 188 THR A O 1
ATOM 1430 N N . ARG A 1 189 ? 3.576 -7.738 12.931 1.00 94.50 189 ARG A N 1
ATOM 1431 C CA . ARG A 1 189 ? 2.742 -7.199 11.848 1.00 94.50 189 ARG A CA 1
ATOM 1432 C C . ARG A 1 189 ? 1.502 -8.064 11.644 1.00 94.50 189 ARG A C 1
ATOM 1434 O O . ARG A 1 189 ? 0.401 -7.521 11.630 1.00 94.50 189 ARG A O 1
ATOM 1441 N N . GLU A 1 190 ? 1.684 -9.377 11.532 1.00 95.38 190 GLU A N 1
ATOM 1442 C CA . GLU A 1 190 ? 0.600 -10.317 11.263 1.00 95.38 190 GLU A CA 1
ATOM 1443 C C . GLU A 1 190 ? -0.429 -10.327 12.389 1.00 95.38 190 GLU A C 1
ATOM 1445 O O . GLU A 1 190 ? -1.612 -10.094 12.146 1.00 95.38 190 GLU A O 1
ATOM 1450 N N . VAL A 1 191 ? 0.011 -10.512 13.637 1.00 96.81 191 VAL A N 1
ATOM 1451 C CA . VAL A 1 191 ? -0.924 -10.574 14.765 1.00 96.81 191 VAL A CA 1
ATOM 1452 C C . VAL A 1 191 ? -1.643 -9.245 14.978 1.00 96.81 191 VAL A C 1
ATOM 1454 O O . VAL A 1 191 ? -2.831 -9.244 15.273 1.00 96.81 191 VAL A O 1
ATOM 1457 N N . THR A 1 192 ? -0.972 -8.109 14.746 1.00 96.75 192 THR A N 1
ATOM 1458 C CA . THR A 1 192 ? -1.624 -6.790 14.804 1.00 96.75 192 THR A CA 1
ATOM 1459 C C . THR A 1 192 ? -2.673 -6.642 13.700 1.00 96.75 192 THR A C 1
ATOM 1461 O O . THR A 1 192 ? -3.766 -6.142 13.961 1.00 96.75 192 THR A O 1
ATOM 1464 N N . GLY A 1 193 ? -2.365 -7.085 12.477 1.00 96.25 193 GLY A N 1
ATOM 1465 C CA . GLY A 1 193 ? -3.305 -7.082 11.357 1.00 96.25 193 GLY A CA 1
ATOM 1466 C C . GLY A 1 193 ? -4.538 -7.940 11.637 1.00 96.25 193 GLY A C 1
ATOM 1467 O O . GLY A 1 193 ? -5.662 -7.460 11.494 1.00 96.25 193 GLY A O 1
ATOM 1468 N N . LYS A 1 194 ? -4.343 -9.166 12.131 1.00 96.62 194 LYS A N 1
ATOM 1469 C CA . LYS A 1 194 ? -5.438 -10.060 12.525 1.00 96.62 194 LYS A CA 1
ATOM 1470 C C . LYS A 1 194 ? -6.287 -9.482 13.659 1.00 96.62 194 LYS A C 1
ATOM 1472 O O . LYS A 1 194 ? -7.511 -9.476 13.544 1.00 96.62 194 LYS A O 1
ATOM 1477 N N . SER A 1 195 ? -5.673 -8.913 14.705 1.00 97.88 195 SER A N 1
ATOM 1478 C CA . SER A 1 195 ? -6.411 -8.203 15.763 1.00 97.88 195 SER A CA 1
ATOM 1479 C C . SER A 1 195 ? -7.259 -7.064 15.190 1.00 97.88 195 SER A C 1
ATOM 1481 O O . SER A 1 195 ? -8.425 -6.926 15.552 1.00 97.88 195 SER A O 1
ATOM 1483 N N . LEU A 1 196 ? -6.699 -6.249 14.286 1.00 98.19 196 LEU A N 1
ATOM 1484 C CA . LEU A 1 196 ? -7.419 -5.136 13.657 1.00 98.19 196 LEU A CA 1
ATOM 1485 C C . LEU A 1 196 ? -8.579 -5.615 12.780 1.00 98.19 196 LEU A C 1
ATOM 1487 O O . LEU A 1 196 ? -9.640 -4.999 12.811 1.00 98.19 196 LEU A O 1
ATOM 1491 N N . ALA A 1 197 ? -8.407 -6.695 12.019 1.00 97.06 197 ALA A N 1
ATOM 1492 C CA . ALA A 1 197 ? -9.469 -7.248 11.185 1.00 97.06 197 ALA A CA 1
ATOM 1493 C C . ALA A 1 197 ? -10.602 -7.856 12.025 1.00 97.06 197 ALA A C 1
ATOM 1495 O O . ALA A 1 197 ? -11.773 -7.577 11.769 1.00 97.06 197 ALA A O 1
ATOM 1496 N N . ALA A 1 198 ? -10.272 -8.602 13.083 1.00 97.44 198 ALA A N 1
ATOM 1497 C CA . ALA A 1 198 ? -11.262 -9.103 14.035 1.00 97.44 198 ALA A CA 1
ATOM 1498 C C . ALA A 1 198 ? -12.012 -7.949 14.726 1.00 97.44 198 ALA A C 1
ATOM 1500 O O . ALA A 1 198 ? -13.242 -7.960 14.833 1.00 97.44 198 ALA A O 1
ATOM 1501 N N . TYR A 1 199 ? -11.285 -6.898 15.115 1.00 98.25 199 TYR A N 1
ATOM 1502 C CA . TYR A 1 199 ? -11.878 -5.683 15.660 1.00 98.25 199 TYR A CA 1
ATOM 1503 C C . TYR A 1 199 ? -12.774 -4.968 14.644 1.00 98.25 199 TYR A C 1
ATOM 1505 O O . TYR A 1 199 ? -13.885 -4.584 14.993 1.00 98.25 199 TYR A O 1
ATOM 1513 N N . ALA A 1 200 ? -12.368 -4.855 13.379 1.00 98.00 200 ALA A N 1
ATOM 1514 C CA . ALA A 1 200 ? -13.191 -4.289 12.312 1.00 98.00 200 ALA A CA 1
ATOM 1515 C C . ALA A 1 200 ? -14.519 -5.046 12.148 1.00 98.00 200 ALA A C 1
ATOM 1517 O O . ALA A 1 200 ? -15.578 -4.413 12.111 1.00 98.00 200 ALA A O 1
ATOM 1518 N N . LYS A 1 201 ? -14.489 -6.386 12.138 1.00 96.44 201 LYS A N 1
ATOM 1519 C CA . LYS A 1 201 ? -15.706 -7.216 12.111 1.00 96.44 201 LYS A CA 1
ATOM 1520 C C . LYS A 1 201 ? -16.600 -6.929 13.323 1.00 96.44 201 LYS A C 1
ATOM 1522 O O . LYS A 1 201 ? -17.775 -6.610 13.149 1.00 96.44 201 LYS A O 1
ATOM 1527 N N . LYS A 1 202 ? -16.034 -6.887 14.538 1.00 97.12 202 LYS A N 1
ATOM 1528 C CA . LYS A 1 202 ? -16.763 -6.504 15.769 1.00 97.12 202 LYS A CA 1
ATOM 1529 C C . LYS A 1 202 ? -17.382 -5.100 15.687 1.00 97.12 202 LYS A C 1
ATOM 1531 O O . LYS A 1 202 ? -18.460 -4.874 16.228 1.00 97.12 202 LYS A O 1
ATOM 1536 N N . GLN A 1 203 ? -16.728 -4.160 15.005 1.00 97.25 203 GLN A N 1
ATOM 1537 C CA . GLN A 1 203 ? -17.209 -2.787 14.797 1.00 97.25 203 GLN A CA 1
ATOM 1538 C C . GLN A 1 203 ? -18.264 -2.656 13.678 1.00 97.25 203 GLN A C 1
ATOM 1540 O O . GLN A 1 203 ? -18.611 -1.530 13.292 1.00 97.25 203 GLN A O 1
ATOM 1545 N N . GLY A 1 204 ? -18.771 -3.775 13.150 1.00 96.50 204 GLY A N 1
ATOM 1546 C CA . GLY A 1 204 ? -19.813 -3.799 12.124 1.00 96.50 204 GLY A CA 1
ATOM 1547 C C . GLY A 1 204 ? -19.330 -3.281 10.773 1.00 96.50 204 GLY A C 1
ATOM 1548 O O . GLY A 1 204 ? -20.064 -2.566 10.093 1.00 96.50 204 GLY A O 1
ATOM 1549 N N . ILE A 1 205 ? -18.066 -3.545 10.421 1.00 97.75 205 ILE A N 1
ATOM 1550 C CA . ILE A 1 205 ? -17.543 -3.226 9.086 1.00 97.75 205 ILE A CA 1
ATOM 1551 C C . ILE A 1 205 ? -18.066 -4.208 8.035 1.00 97.75 205 ILE A C 1
ATOM 1553 O O . ILE A 1 205 ? -18.333 -3.779 6.916 1.00 97.75 205 ILE A O 1
ATOM 1557 N N . GLU A 1 206 ? -18.269 -5.471 8.398 1.00 95.88 206 GLU A N 1
ATOM 1558 C CA . GLU A 1 206 ? -18.845 -6.494 7.518 1.00 95.88 206 GLU A CA 1
ATOM 1559 C C . GLU A 1 206 ? -20.270 -6.107 7.081 1.00 95.88 206 GLU A C 1
ATOM 1561 O O . GLU A 1 206 ? -21.110 -5.713 7.892 1.00 95.88 206 GLU A O 1
ATOM 1566 N N . GLY A 1 207 ? -20.517 -6.132 5.774 1.00 95.31 207 GLY A N 1
ATOM 1567 C CA . GLY A 1 207 ? -21.728 -5.655 5.107 1.00 95.31 207 GLY A CA 1
ATOM 1568 C C . GLY A 1 207 ? -21.870 -4.128 5.008 1.00 95.31 207 GLY A C 1
ATOM 1569 O O . GLY A 1 207 ? -22.845 -3.637 4.425 1.00 95.31 207 GLY A O 1
ATOM 1570 N N . SER A 1 208 ? -20.940 -3.346 5.567 1.00 97.25 208 SER A N 1
ATOM 1571 C CA . SER A 1 208 ? -21.073 -1.886 5.652 1.00 97.25 208 SER A CA 1
ATOM 1572 C C . SER A 1 208 ? -20.766 -1.177 4.329 1.00 97.25 208 SER A C 1
ATOM 1574 O O . SER A 1 208 ? -20.068 -1.689 3.456 1.00 97.25 208 SER A O 1
ATOM 1576 N N . LYS A 1 209 ? -21.209 0.083 4.197 1.00 96.81 209 LYS A N 1
ATOM 1577 C CA . LYS A 1 209 ? -20.812 0.930 3.056 1.00 96.81 209 LYS A CA 1
ATOM 1578 C C . LYS A 1 209 ? -19.290 1.108 2.946 1.00 96.81 209 LYS A C 1
ATOM 1580 O O . LYS A 1 209 ? -18.779 1.266 1.846 1.00 96.81 209 LYS A O 1
ATOM 1585 N N . TRP A 1 210 ? -18.575 1.093 4.073 1.00 96.12 210 TRP A N 1
ATOM 1586 C CA . TRP A 1 210 ? -17.128 1.300 4.104 1.00 96.12 210 TRP A CA 1
ATOM 1587 C C . TRP A 1 210 ? -16.373 0.099 3.554 1.00 96.12 210 TRP A C 1
ATOM 1589 O O . TRP A 1 210 ? -15.400 0.285 2.828 1.00 96.12 210 TRP A O 1
ATOM 1599 N N . GLU A 1 211 ? -16.838 -1.111 3.867 1.00 97.06 211 GLU A N 1
ATOM 1600 C CA . GLU A 1 211 ? -16.325 -2.337 3.260 1.00 97.06 211 GLU A CA 1
ATOM 1601 C C . GLU A 1 211 ? -16.575 -2.317 1.755 1.00 97.06 211 GLU A C 1
ATOM 1603 O O . GLU A 1 211 ? -15.613 -2.424 1.008 1.00 97.06 211 GLU A O 1
ATOM 1608 N N . LYS A 1 212 ? -17.815 -2.066 1.307 1.00 96.75 212 LYS A N 1
ATOM 1609 C CA . LYS A 1 212 ? -18.158 -2.029 -0.129 1.00 96.75 212 LYS A CA 1
ATOM 1610 C C . LYS A 1 212 ? -17.264 -1.076 -0.925 1.00 96.75 212 LYS A C 1
ATOM 1612 O O . LYS A 1 212 ? -16.631 -1.498 -1.883 1.00 96.75 212 LYS A O 1
ATOM 1617 N N . ILE A 1 213 ? -17.135 0.176 -0.475 1.00 94.69 213 ILE A N 1
ATOM 1618 C CA . ILE A 1 213 ? -16.285 1.181 -1.138 1.00 94.69 213 ILE A CA 1
ATOM 1619 C C . ILE A 1 213 ? -14.815 0.735 -1.158 1.00 94.69 213 ILE A C 1
ATOM 1621 O O . ILE A 1 213 ? -14.108 0.922 -2.145 1.00 94.69 213 ILE A O 1
ATOM 1625 N N . THR A 1 214 ? -14.329 0.157 -0.058 1.00 96.25 214 THR A N 1
ATOM 1626 C CA . THR A 1 214 ? -12.936 -0.300 0.035 1.00 96.25 214 THR A CA 1
ATOM 1627 C C . THR A 1 214 ? -12.684 -1.517 -0.854 1.00 96.25 214 THR A C 1
ATOM 1629 O O . THR A 1 214 ? -11.640 -1.591 -1.496 1.00 96.25 214 THR A O 1
ATOM 1632 N N . ASN A 1 215 ? -13.647 -2.433 -0.930 1.00 95.94 215 ASN A N 1
ATOM 1633 C CA . ASN A 1 215 ? -13.588 -3.607 -1.784 1.00 95.94 215 ASN A CA 1
ATOM 1634 C C . ASN A 1 215 ? -13.564 -3.205 -3.263 1.00 95.94 215 ASN A C 1
ATOM 1636 O O . ASN A 1 215 ? -12.682 -3.642 -3.988 1.00 95.94 215 ASN A O 1
ATOM 1640 N N . GLU A 1 216 ? -14.439 -2.283 -3.681 1.00 95.25 216 GLU A N 1
ATOM 1641 C CA . GLU A 1 216 ? -14.450 -1.737 -5.046 1.00 95.25 216 GLU A CA 1
ATOM 1642 C C . GLU A 1 216 ? -13.125 -1.048 -5.422 1.00 95.25 216 GLU A C 1
ATOM 1644 O O . GLU A 1 216 ? -12.696 -1.094 -6.575 1.00 95.25 216 GLU A O 1
ATOM 1649 N N . ASP A 1 217 ? -12.469 -0.373 -4.471 1.00 94.69 217 ASP A N 1
ATOM 1650 C CA . ASP A 1 217 ? -11.161 0.252 -4.697 1.00 94.69 217 ASP A CA 1
ATOM 1651 C C . ASP A 1 217 ? -10.036 -0.779 -4.866 1.00 94.69 217 ASP A C 1
ATOM 1653 O O . ASP A 1 217 ? -9.156 -0.594 -5.715 1.00 94.69 217 ASP A O 1
ATOM 1657 N N . ILE A 1 218 ? -10.051 -1.842 -4.060 1.00 95.69 218 ILE A N 1
ATOM 1658 C CA . ILE A 1 218 ? -9.063 -2.926 -4.114 1.00 95.69 218 ILE A CA 1
ATOM 1659 C C . ILE A 1 218 ? -9.253 -3.751 -5.386 1.00 95.69 218 ILE A C 1
ATOM 1661 O O . ILE A 1 218 ? -8.291 -3.929 -6.127 1.00 95.69 218 ILE A O 1
ATOM 1665 N N . GLU A 1 219 ? -10.488 -4.144 -5.696 1.00 96.50 219 GLU A N 1
ATOM 1666 C CA . GLU A 1 219 ? -10.854 -4.836 -6.934 1.00 96.50 219 GLU A CA 1
ATOM 1667 C C . GLU A 1 219 ? -10.372 -4.056 -8.159 1.00 96.50 219 GLU A C 1
ATOM 1669 O O . GLU A 1 219 ? -9.689 -4.598 -9.024 1.00 96.50 219 GLU A O 1
ATOM 1674 N N . ARG A 1 220 ? -10.652 -2.747 -8.206 1.00 96.88 220 ARG A N 1
ATOM 1675 C CA . ARG A 1 220 ? -10.187 -1.882 -9.297 1.00 96.88 220 ARG A CA 1
ATOM 1676 C C . ARG A 1 220 ? -8.667 -1.893 -9.426 1.00 96.88 220 ARG A C 1
ATOM 1678 O O . ARG A 1 220 ? -8.161 -1.885 -10.539 1.00 96.88 220 ARG A O 1
ATOM 1685 N N . THR A 1 221 ? -7.951 -1.875 -8.306 1.00 96.00 221 THR A N 1
ATOM 1686 C CA . THR A 1 221 ? -6.482 -1.880 -8.308 1.00 96.00 221 THR A CA 1
ATOM 1687 C C . THR A 1 221 ? -5.948 -3.203 -8.853 1.00 96.00 221 THR A C 1
ATOM 1689 O O . THR A 1 221 ? -5.118 -3.180 -9.754 1.00 96.00 221 THR A O 1
ATOM 1692 N N . ILE A 1 222 ? -6.488 -4.334 -8.389 1.00 97.25 222 ILE A N 1
ATOM 1693 C CA . ILE A 1 222 ? -6.100 -5.671 -8.859 1.00 97.25 222 ILE A CA 1
ATOM 1694 C C . ILE A 1 222 ? -6.364 -5.813 -10.360 1.00 97.25 222 ILE A C 1
ATOM 1696 O O . ILE A 1 222 ? -5.483 -6.241 -11.096 1.00 97.25 222 ILE A O 1
ATOM 1700 N N . LEU A 1 223 ? -7.537 -5.392 -10.837 1.00 98.25 223 LEU A N 1
ATOM 1701 C CA . LEU A 1 223 ? -7.876 -5.449 -12.260 1.00 98.25 223 LEU A CA 1
ATOM 1702 C C . LEU A 1 223 ? -6.932 -4.614 -13.127 1.00 98.25 223 LEU A C 1
ATOM 1704 O O . LEU A 1 223 ? -6.514 -5.064 -14.191 1.00 98.25 223 LEU A O 1
ATOM 1708 N N . ILE A 1 224 ? -6.574 -3.412 -12.670 1.00 96.44 224 ILE A N 1
ATOM 1709 C CA . ILE A 1 224 ? -5.596 -2.567 -13.363 1.00 96.44 224 ILE A CA 1
ATOM 1710 C C . ILE A 1 224 ? -4.222 -3.242 -13.388 1.00 96.44 224 ILE A C 1
ATOM 1712 O O . ILE A 1 224 ? -3.553 -3.194 -14.417 1.00 96.44 224 ILE A O 1
ATOM 1716 N N . ASP A 1 225 ? -3.795 -3.867 -12.289 1.00 95.25 225 ASP A N 1
ATOM 1717 C CA . ASP A 1 225 ? -2.499 -4.544 -12.215 1.00 95.25 225 ASP A CA 1
ATOM 1718 C C . ASP A 1 225 ? -2.438 -5.773 -13.134 1.00 95.25 225 ASP A C 1
ATOM 1720 O O . ASP A 1 225 ? -1.440 -5.948 -13.837 1.00 95.25 225 ASP A O 1
ATOM 1724 N N . LEU A 1 226 ? -3.508 -6.571 -13.195 1.00 96.44 226 LEU A N 1
ATOM 1725 C CA . LEU A 1 226 ? -3.626 -7.711 -14.112 1.00 96.44 226 LEU A CA 1
ATOM 1726 C C . LEU A 1 226 ? -3.626 -7.259 -15.575 1.00 96.44 226 LEU A C 1
ATOM 1728 O O . LEU A 1 226 ? -2.878 -7.795 -16.392 1.00 96.44 226 LEU A O 1
ATOM 1732 N N . LEU A 1 227 ? -4.403 -6.224 -15.902 1.00 96.44 227 LEU A N 1
ATOM 1733 C CA . LEU A 1 227 ? -4.415 -5.649 -17.246 1.00 96.44 227 LEU A CA 1
ATOM 1734 C C . LEU A 1 227 ? -3.039 -5.087 -17.623 1.00 96.44 227 LEU A C 1
ATOM 1736 O O . LEU A 1 227 ? -2.566 -5.299 -18.735 1.00 96.44 227 LEU A O 1
ATOM 1740 N N . ALA A 1 228 ? -2.366 -4.410 -16.691 1.00 93.75 228 ALA A N 1
ATOM 1741 C CA . ALA A 1 228 ? -1.019 -3.902 -16.910 1.00 93.75 228 ALA A CA 1
ATOM 1742 C C . ALA A 1 228 ? -0.006 -5.023 -17.144 1.00 93.75 228 ALA A C 1
ATOM 1744 O O . ALA A 1 228 ? 0.880 -4.852 -17.975 1.00 93.75 228 ALA A O 1
ATOM 1745 N N . ALA A 1 229 ? -0.110 -6.143 -16.424 1.00 92.38 229 ALA A N 1
ATOM 1746 C CA . ALA A 1 229 ? 0.738 -7.306 -16.660 1.00 92.38 229 ALA A CA 1
ATOM 1747 C C . ALA A 1 229 ? 0.522 -7.856 -18.075 1.00 92.38 229 ALA A C 1
ATOM 1749 O O . ALA A 1 229 ? 1.492 -8.004 -18.809 1.00 92.38 229 ALA A O 1
ATOM 1750 N N . LYS A 1 230 ? -0.739 -8.022 -18.489 1.00 92.38 230 LYS A N 1
ATOM 1751 C CA . LYS A 1 230 ? -1.104 -8.493 -19.830 1.00 92.38 230 LYS A CA 1
ATOM 1752 C C . LYS A 1 230 ? -0.588 -7.578 -20.944 1.00 92.38 230 LYS A C 1
ATOM 1754 O O . LYS A 1 230 ? 0.061 -8.052 -21.864 1.00 92.38 230 LYS A O 1
ATOM 1759 N N . ILE A 1 231 ? -0.798 -6.262 -20.827 1.00 90.62 231 ILE A N 1
ATOM 1760 C CA . ILE A 1 231 ? -0.259 -5.275 -21.785 1.00 90.62 231 ILE A CA 1
ATOM 1761 C C . ILE A 1 231 ? 1.268 -5.400 -21.893 1.00 90.62 231 ILE A C 1
ATOM 1763 O O . ILE A 1 231 ? 1.835 -5.237 -22.967 1.00 90.62 231 ILE A O 1
ATOM 1767 N N . MET A 1 232 ? 1.944 -5.687 -20.778 1.00 85.50 232 MET A N 1
ATOM 1768 C CA . MET A 1 232 ? 3.398 -5.813 -20.750 1.00 85.50 232 MET A CA 1
ATOM 1769 C C . MET A 1 232 ? 3.935 -7.148 -21.269 1.00 85.50 232 MET A C 1
ATOM 1771 O O . MET A 1 232 ? 5.109 -7.195 -21.627 1.00 85.50 232 MET A O 1
ATOM 1775 N N . GLU A 1 233 ? 3.137 -8.215 -21.294 1.00 85.06 233 GLU A N 1
ATOM 1776 C CA . GLU A 1 233 ? 3.541 -9.497 -21.8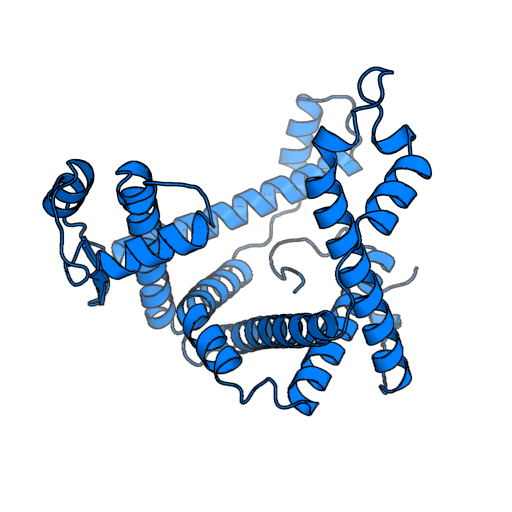90 1.00 85.06 233 GLU A CA 1
ATOM 1777 C C . GLU A 1 233 ? 3.739 -9.378 -23.405 1.00 85.06 233 GLU A C 1
ATOM 1779 O O . GLU A 1 233 ? 4.642 -10.008 -23.956 1.00 85.06 233 GLU A O 1
ATOM 1784 N N . ASP A 1 234 ? 2.957 -8.513 -24.054 1.00 76.75 234 ASP A N 1
ATOM 1785 C CA . ASP A 1 234 ? 3.046 -8.244 -25.492 1.00 76.75 234 ASP A CA 1
ATOM 1786 C C . ASP A 1 234 ? 4.221 -7.311 -25.860 1.00 76.75 234 ASP A C 1
ATOM 1788 O O . ASP A 1 234 ? 4.603 -7.200 -27.028 1.00 76.75 234 ASP A O 1
ATOM 1792 N N . GLU A 1 235 ? 4.829 -6.645 -24.873 1.00 80.00 235 GLU A N 1
ATOM 1793 C CA . GLU A 1 235 ? 5.903 -5.673 -25.077 1.00 80.00 235 GLU A CA 1
ATOM 1794 C C . GLU A 1 235 ? 7.293 -6.322 -25.078 1.00 80.00 235 GLU A C 1
ATOM 1796 O O . GLU A 1 235 ? 7.680 -7.080 -24.183 1.00 80.00 235 GLU A O 1
ATOM 1801 N N . ALA A 1 236 ? 8.114 -5.956 -26.066 1.00 79.94 236 ALA A N 1
ATOM 1802 C CA . ALA A 1 236 ? 9.473 -6.472 -26.164 1.00 79.94 236 ALA A CA 1
ATOM 1803 C C . ALA A 1 236 ? 10.333 -6.016 -24.963 1.00 79.94 236 ALA A C 1
ATOM 1805 O O . ALA A 1 236 ? 10.335 -4.827 -24.602 1.00 79.94 236 ALA A O 1
ATOM 1806 N N . PRO A 1 237 ? 11.135 -6.920 -24.363 1.00 87.25 237 PRO A N 1
ATOM 1807 C CA . PRO A 1 237 ? 12.002 -6.564 -23.250 1.00 87.25 237 PRO A CA 1
ATOM 1808 C C . PRO A 1 237 ? 13.007 -5.487 -23.670 1.00 87.25 237 PRO A C 1
ATOM 1810 O O . PRO A 1 237 ? 13.441 -5.430 -24.819 1.00 87.25 237 PRO A O 1
ATOM 1813 N N . VAL A 1 238 ? 13.403 -4.637 -22.718 1.00 91.06 238 VAL A N 1
ATOM 1814 C CA . VAL A 1 238 ? 14.440 -3.620 -22.951 1.00 91.06 238 VAL A CA 1
ATOM 1815 C C . VAL A 1 238 ? 15.741 -4.307 -23.360 1.00 91.06 238 VAL A C 1
ATOM 1817 O O . VAL A 1 238 ? 16.335 -5.051 -22.575 1.00 91.06 238 VAL A O 1
ATOM 1820 N N . SER A 1 239 ? 16.170 -4.033 -24.584 1.00 93.69 239 SER A N 1
ATOM 1821 C CA . SER A 1 239 ? 17.393 -4.560 -25.174 1.00 93.69 239 SER A CA 1
ATOM 1822 C C . SER A 1 239 ? 18.632 -3.821 -24.666 1.00 93.69 239 SER A C 1
ATOM 1824 O O . SER A 1 239 ? 18.569 -2.666 -24.241 1.00 93.69 239 SER A O 1
ATOM 1826 N N . ASP A 1 240 ? 19.797 -4.465 -24.756 1.00 93.12 240 ASP A N 1
ATOM 1827 C CA . ASP A 1 240 ? 21.072 -3.818 -24.420 1.00 93.12 240 ASP A CA 1
ATOM 1828 C C . ASP A 1 240 ? 21.367 -2.616 -25.327 1.00 93.12 240 ASP A C 1
ATOM 1830 O O . ASP A 1 240 ? 21.930 -1.626 -24.869 1.00 93.12 240 ASP A O 1
ATOM 1834 N N . GLY A 1 241 ? 20.920 -2.662 -26.588 1.00 95.00 241 GLY A N 1
ATOM 1835 C CA . GLY A 1 241 ? 21.050 -1.544 -27.522 1.00 95.00 241 GLY A CA 1
ATOM 1836 C C . GLY A 1 241 ? 20.286 -0.299 -27.069 1.00 95.00 241 GLY A C 1
ATOM 1837 O O . GLY A 1 241 ? 20.816 0.804 -27.169 1.00 95.00 241 GLY A O 1
ATOM 1838 N N . GLU A 1 242 ? 19.083 -0.464 -26.514 1.00 94.25 242 GLU A N 1
ATOM 1839 C CA . GLU A 1 242 ? 18.299 0.647 -25.954 1.00 94.25 242 GLU A CA 1
ATOM 1840 C C . GLU A 1 242 ? 18.961 1.241 -24.709 1.00 94.25 242 GLU A C 1
ATOM 1842 O O . GLU A 1 242 ? 19.009 2.460 -24.555 1.00 94.25 242 GLU A O 1
ATOM 1847 N N . VAL A 1 243 ? 19.522 0.392 -23.842 1.00 96.00 243 VAL A N 1
ATOM 1848 C CA . VAL A 1 243 ? 20.272 0.840 -22.659 1.00 96.00 243 VAL A CA 1
ATOM 1849 C C . VAL A 1 243 ? 21.509 1.639 -23.074 1.00 96.00 243 VAL A C 1
ATOM 1851 O O . VAL A 1 243 ? 21.759 2.724 -22.545 1.00 96.00 243 VAL A O 1
ATOM 1854 N N . ASP A 1 244 ? 22.273 1.119 -24.034 1.00 95.38 244 ASP A N 1
ATOM 1855 C CA . ASP A 1 244 ? 23.480 1.763 -24.542 1.00 95.38 244 ASP A CA 1
ATOM 1856 C C . ASP A 1 244 ? 23.161 3.090 -25.259 1.00 95.38 244 ASP A C 1
ATOM 1858 O O . ASP A 1 244 ? 23.921 4.051 -25.124 1.00 95.38 244 ASP A O 1
ATOM 1862 N N . ALA A 1 245 ? 22.061 3.155 -26.019 1.00 96.25 245 ALA A N 1
ATOM 1863 C CA . ALA A 1 245 ? 21.607 4.371 -26.696 1.00 96.25 245 ALA A CA 1
ATOM 1864 C C . ALA A 1 245 ? 21.197 5.445 -25.685 1.00 96.25 245 ALA A C 1
ATOM 1866 O O . ALA A 1 245 ? 21.747 6.545 -25.703 1.00 96.25 245 ALA A O 1
ATOM 1867 N N . TYR A 1 246 ? 20.334 5.094 -24.729 1.00 95.38 246 TYR A N 1
ATOM 1868 C CA . TYR A 1 246 ? 19.852 6.034 -23.721 1.00 95.38 246 TYR A CA 1
ATOM 1869 C C . TYR A 1 246 ? 20.990 6.611 -22.868 1.00 95.38 246 TYR A C 1
ATOM 1871 O O . TYR A 1 246 ? 21.033 7.808 -22.592 1.00 95.38 246 TYR A O 1
ATOM 1879 N N . TYR A 1 247 ? 21.961 5.777 -22.484 1.00 94.12 247 TYR A N 1
ATOM 1880 C CA . TYR A 1 247 ? 23.133 6.233 -21.736 1.00 94.12 247 TYR A CA 1
ATOM 1881 C C . TYR A 1 247 ? 23.976 7.259 -22.514 1.00 94.12 247 TYR A C 1
ATOM 1883 O O . TYR A 1 247 ? 24.533 8.181 -21.919 1.00 94.12 247 TYR A O 1
ATOM 1891 N N . LYS A 1 248 ? 24.074 7.115 -23.843 1.00 94.06 248 LYS A N 1
ATOM 1892 C CA . LYS A 1 248 ? 24.811 8.046 -24.715 1.00 94.06 248 LYS A CA 1
ATOM 1893 C C . LYS A 1 248 ? 24.045 9.336 -24.987 1.00 94.06 248 LYS A C 1
ATOM 1895 O O . LYS A 1 248 ? 24.680 10.374 -25.144 1.00 94.06 248 LYS A O 1
ATOM 1900 N N . GLU A 1 249 ? 22.721 9.261 -25.077 1.00 95.50 249 GLU A N 1
ATOM 1901 C CA . GLU A 1 249 ? 21.847 10.403 -25.367 1.00 95.50 249 GLU A CA 1
ATOM 1902 C C . GLU A 1 249 ? 21.620 11.304 -24.146 1.00 95.50 249 GLU A C 1
ATOM 1904 O O . GLU A 1 249 ? 21.373 12.495 -24.320 1.00 95.50 249 GLU A O 1
ATOM 1909 N N . HIS A 1 250 ? 21.783 10.767 -22.929 1.00 93.75 250 HIS A N 1
ATOM 1910 C CA . HIS A 1 250 ? 21.553 11.481 -21.666 1.00 93.75 250 HIS A CA 1
ATOM 1911 C C . HIS A 1 250 ? 22.773 11.494 -20.719 1.00 93.75 250 HIS A C 1
ATOM 1913 O O . HIS A 1 250 ? 22.657 11.104 -19.550 1.00 93.75 250 HIS A O 1
ATOM 1919 N N . PRO A 1 251 ? 23.972 11.909 -21.174 1.00 88.12 251 PRO A N 1
ATOM 1920 C CA . PRO A 1 251 ? 25.200 11.835 -20.378 1.00 88.12 251 PRO A CA 1
ATOM 1921 C C . PRO A 1 251 ? 25.142 12.662 -19.082 1.00 88.12 251 PRO A C 1
ATOM 1923 O O . PRO A 1 251 ? 25.792 12.316 -18.093 1.00 88.12 251 PRO A O 1
ATOM 1926 N N . GLU A 1 252 ? 24.353 13.736 -19.062 1.00 89.69 252 GLU A N 1
ATOM 1927 C CA . GLU A 1 252 ? 24.138 14.607 -17.908 1.00 89.69 252 GLU A CA 1
ATOM 1928 C C . GLU A 1 252 ? 23.486 13.886 -16.724 1.00 89.69 252 GLU A C 1
ATOM 1930 O O . GLU A 1 252 ? 23.804 14.192 -15.575 1.00 89.69 252 GLU A O 1
ATOM 1935 N N . MET A 1 253 ? 22.638 12.884 -16.983 1.00 87.25 253 MET A N 1
ATOM 1936 C CA . MET A 1 253 ? 21.963 12.119 -15.928 1.00 87.25 253 MET A CA 1
ATOM 1937 C C . MET A 1 253 ? 22.896 11.148 -15.201 1.00 87.25 253 MET A C 1
ATOM 1939 O O . MET A 1 253 ? 22.587 10.683 -14.104 1.00 87.25 253 MET A O 1
ATOM 1943 N N . PHE A 1 254 ? 24.058 10.866 -15.790 1.00 90.38 254 PHE A N 1
ATOM 1944 C CA . PHE A 1 254 ? 25.047 9.938 -15.248 1.00 90.38 254 PHE A CA 1
ATOM 1945 C C . PHE A 1 254 ? 26.316 10.653 -14.772 1.00 90.38 254 PHE A C 1
ATOM 1947 O O . PHE A 1 254 ? 27.321 10.000 -14.496 1.00 90.38 254 PHE A O 1
ATOM 1954 N N . ALA A 1 255 ? 26.295 11.982 -14.649 1.00 89.00 255 ALA A N 1
ATOM 1955 C CA . ALA A 1 255 ? 27.407 12.756 -14.112 1.00 89.00 255 ALA A CA 1
ATOM 1956 C C . ALA A 1 255 ? 27.283 12.925 -12.586 1.00 89.00 255 ALA A C 1
ATOM 1958 O O . ALA A 1 255 ? 26.371 13.578 -12.087 1.00 89.00 255 ALA A O 1
ATOM 1959 N N . GLN A 1 256 ? 28.247 12.394 -11.830 1.00 82.12 256 GLN A N 1
ATOM 1960 C CA . GLN A 1 256 ? 28.388 12.642 -10.392 1.00 82.12 256 GLN A CA 1
ATOM 1961 C C . GLN A 1 256 ? 29.686 13.402 -10.124 1.00 82.12 256 GLN A C 1
ATOM 1963 O O . GLN A 1 256 ? 30.770 12.963 -10.505 1.00 82.12 256 GLN A O 1
ATOM 1968 N N . HIS A 1 257 ? 29.586 14.567 -9.477 1.00 82.19 257 HIS A N 1
ATOM 1969 C CA . HIS A 1 257 ? 30.736 15.431 -9.167 1.00 82.19 257 HIS A CA 1
ATOM 1970 C C . HIS A 1 257 ? 31.626 15.746 -10.389 1.00 82.19 257 HIS A C 1
ATOM 1972 O O . HIS A 1 257 ? 32.852 15.765 -10.292 1.00 82.19 257 HIS A O 1
ATOM 1978 N N . GLY A 1 258 ? 31.009 15.956 -11.557 1.00 78.12 258 GLY A N 1
ATOM 1979 C CA . GLY A 1 258 ? 31.724 16.245 -12.805 1.00 78.12 258 GLY A CA 1
ATOM 1980 C C . GLY A 1 258 ? 32.424 15.039 -13.445 1.00 78.12 258 GLY A C 1
ATOM 1981 O O . GLY A 1 258 ? 33.185 15.223 -14.391 1.00 78.12 258 GLY A O 1
ATOM 1982 N N . LYS A 1 259 ? 32.185 13.813 -12.957 1.00 84.69 259 LYS A N 1
ATOM 1983 C CA . LYS A 1 259 ? 32.668 12.564 -13.562 1.00 84.69 259 LYS A CA 1
ATOM 1984 C C . LYS A 1 259 ? 31.496 11.698 -14.007 1.00 84.69 259 LYS A C 1
ATOM 1986 O O . LYS A 1 259 ? 30.542 11.508 -13.257 1.00 84.69 259 LYS A O 1
ATOM 1991 N N . THR A 1 260 ? 31.587 11.142 -15.207 1.00 87.06 260 THR A N 1
ATOM 1992 C CA . THR A 1 260 ? 30.581 10.215 -15.729 1.00 87.06 260 THR A CA 1
ATOM 1993 C C . THR A 1 260 ? 30.700 8.861 -15.030 1.00 87.06 260 THR A C 1
ATOM 1995 O O . THR A 1 260 ? 31.768 8.246 -15.025 1.00 87.06 260 THR A O 1
ATOM 1998 N N . VAL A 1 261 ? 29.602 8.393 -14.441 1.00 90.62 261 VAL A N 1
ATOM 1999 C CA . VAL A 1 261 ? 29.491 7.062 -13.842 1.00 90.62 261 VAL A CA 1
ATOM 2000 C C . VAL A 1 261 ? 29.469 6.027 -14.969 1.00 90.62 261 VAL A C 1
ATOM 2002 O O . VAL A 1 261 ? 28.608 6.137 -15.841 1.00 90.62 261 VAL A O 1
ATOM 2005 N N . PRO A 1 262 ? 30.370 5.026 -14.989 1.00 92.12 262 PRO A N 1
ATOM 2006 C CA . PRO A 1 262 ? 30.429 4.038 -16.063 1.00 92.12 262 PRO A CA 1
ATOM 2007 C C . PRO A 1 262 ? 29.119 3.266 -16.238 1.00 92.12 262 PRO A C 1
ATOM 2009 O O . PRO A 1 262 ? 28.503 2.855 -15.254 1.00 92.12 262 PRO A O 1
ATOM 2012 N N . LEU A 1 263 ? 28.748 2.979 -17.492 1.00 90.31 263 LEU A N 1
ATOM 2013 C CA . LEU A 1 263 ? 27.531 2.228 -17.816 1.00 90.31 263 LEU A CA 1
ATOM 2014 C C . LEU A 1 263 ? 27.442 0.889 -17.071 1.00 90.31 263 LEU A C 1
ATOM 2016 O O . LEU A 1 263 ? 26.372 0.510 -16.618 1.00 90.31 263 LEU A O 1
ATOM 2020 N N . THR A 1 264 ? 28.558 0.189 -16.869 1.00 93.38 264 THR A N 1
ATOM 2021 C CA . THR A 1 264 ? 28.582 -1.092 -16.144 1.00 93.38 264 THR A CA 1
ATOM 2022 C C . THR A 1 264 ? 28.047 -1.002 -14.714 1.00 93.38 264 THR A C 1
ATOM 2024 O O . THR A 1 264 ? 27.533 -1.995 -14.215 1.00 93.38 264 THR A O 1
ATOM 2027 N N . MET A 1 265 ? 28.133 0.164 -14.064 1.00 91.56 265 MET A N 1
ATOM 2028 C CA . MET A 1 265 ? 27.634 0.364 -12.699 1.00 91.56 265 MET A CA 1
ATOM 2029 C C . MET A 1 265 ? 26.146 0.718 -12.651 1.00 91.56 265 MET A C 1
ATOM 2031 O O . MET A 1 265 ? 25.506 0.511 -11.626 1.00 91.56 265 MET A O 1
ATOM 2035 N N . VAL A 1 266 ? 25.597 1.256 -13.744 1.00 92.75 266 VAL A N 1
ATOM 2036 C CA . VAL A 1 266 ? 24.209 1.742 -13.808 1.00 92.75 266 VAL A CA 1
ATOM 2037 C C . VAL A 1 266 ? 23.338 0.948 -14.775 1.00 92.75 266 VAL A C 1
ATOM 2039 O O . VAL A 1 266 ? 22.145 1.210 -14.852 1.00 92.75 266 VAL A O 1
ATOM 2042 N N . ARG A 1 267 ? 23.892 -0.031 -15.499 1.00 92.88 267 ARG A N 1
ATOM 2043 C CA . ARG A 1 267 ? 23.206 -0.776 -16.566 1.00 92.88 267 ARG A CA 1
ATOM 2044 C C . ARG A 1 267 ? 21.899 -1.409 -16.097 1.00 92.88 267 ARG A C 1
ATOM 2046 O O . ARG A 1 267 ? 20.881 -1.223 -16.755 1.00 92.88 267 ARG A O 1
ATOM 2053 N N . ASP A 1 268 ? 21.899 -2.108 -14.965 1.00 91.06 268 ASP A N 1
ATOM 2054 C CA . ASP A 1 268 ? 20.689 -2.785 -14.479 1.00 91.06 268 ASP A CA 1
ATOM 2055 C C . ASP A 1 268 ? 19.653 -1.798 -13.933 1.00 91.06 268 ASP A C 1
ATOM 2057 O O . ASP A 1 268 ? 18.461 -1.938 -14.209 1.00 91.06 268 ASP A O 1
ATOM 2061 N N . GLN A 1 269 ? 20.103 -0.746 -13.242 1.00 89.88 269 GLN A N 1
ATOM 2062 C CA . GLN A 1 269 ? 19.228 0.339 -12.796 1.00 89.88 269 GLN A CA 1
ATOM 2063 C C . GLN A 1 269 ? 18.595 1.067 -13.990 1.00 89.88 269 GLN A C 1
ATOM 2065 O O . GLN A 1 269 ? 17.392 1.325 -13.986 1.00 89.88 269 GLN A O 1
ATOM 2070 N N . LEU A 1 270 ? 19.382 1.355 -15.030 1.00 93.31 270 LEU A N 1
ATOM 2071 C CA . LEU A 1 270 ? 18.921 1.994 -16.256 1.00 93.31 270 LEU A CA 1
ATOM 2072 C C . LEU A 1 270 ? 17.953 1.087 -17.022 1.00 93.31 270 LEU A C 1
ATOM 2074 O O . LEU A 1 270 ? 16.908 1.549 -17.468 1.00 93.31 270 LEU A O 1
ATOM 2078 N N . ARG A 1 271 ? 18.228 -0.218 -17.109 1.00 93.94 271 ARG A N 1
ATOM 2079 C CA . ARG A 1 271 ? 17.292 -1.179 -17.708 1.00 93.94 271 ARG A CA 1
ATOM 2080 C C . ARG A 1 271 ? 15.963 -1.215 -16.945 1.00 93.94 271 ARG A C 1
ATOM 2082 O O . ARG A 1 271 ? 14.905 -1.242 -17.572 1.00 93.94 271 ARG A O 1
ATOM 2089 N N . GLY A 1 272 ? 16.003 -1.181 -15.611 1.00 91.06 272 GLY A N 1
ATOM 2090 C CA . GLY A 1 272 ? 14.810 -1.077 -14.766 1.00 91.06 272 GLY A CA 1
ATOM 2091 C C . GLY A 1 272 ? 14.025 0.216 -15.005 1.00 91.06 272 GLY A C 1
ATOM 2092 O O . GLY A 1 272 ? 12.806 0.172 -15.171 1.00 91.06 272 GLY A O 1
ATOM 2093 N N . PHE A 1 273 ? 14.722 1.351 -15.101 1.00 92.56 273 PHE A N 1
ATOM 2094 C CA . PHE A 1 273 ? 14.128 2.646 -15.438 1.00 92.56 273 PHE A CA 1
ATOM 2095 C C . PHE A 1 273 ? 13.449 2.624 -16.815 1.00 92.56 273 PHE A C 1
ATOM 2097 O O . PHE A 1 273 ? 12.269 2.945 -16.914 1.00 92.56 273 PHE A O 1
ATOM 2104 N N . LEU A 1 274 ? 14.144 2.161 -17.858 1.00 93.56 274 LEU A N 1
ATOM 2105 C CA . LEU A 1 274 ? 13.593 2.072 -19.213 1.00 93.56 274 LEU A CA 1
ATOM 2106 C C . LEU A 1 274 ? 12.390 1.132 -19.286 1.00 93.56 274 LEU A C 1
ATOM 2108 O O . LEU A 1 274 ? 11.420 1.426 -19.977 1.00 93.56 274 LEU A O 1
ATOM 2112 N N . ARG A 1 275 ? 12.410 0.024 -18.535 1.00 90.94 275 ARG A N 1
ATOM 2113 C CA . ARG A 1 275 ? 11.254 -0.875 -18.429 1.00 90.94 275 ARG A CA 1
ATOM 2114 C C . ARG A 1 275 ? 10.058 -0.158 -17.801 1.00 90.94 275 ARG A C 1
ATOM 2116 O O . ARG A 1 275 ? 8.938 -0.317 -18.276 1.00 90.94 275 ARG A O 1
ATOM 2123 N N . SER A 1 276 ? 10.293 0.635 -16.755 1.00 89.69 276 SER A N 1
ATOM 2124 C CA . SER A 1 276 ? 9.253 1.449 -16.120 1.00 89.69 276 SER A CA 1
ATOM 2125 C C . SER A 1 276 ? 8.695 2.512 -17.072 1.00 89.69 276 SER A C 1
ATOM 2127 O O . SER A 1 276 ? 7.480 2.694 -17.123 1.00 89.69 276 SER A O 1
ATOM 2129 N N . GLU A 1 277 ? 9.550 3.184 -17.847 1.00 91.44 277 GLU A N 1
ATOM 2130 C CA . GLU A 1 277 ? 9.122 4.188 -18.829 1.00 91.44 277 GLU A CA 1
ATOM 2131 C C . GLU A 1 277 ? 8.338 3.562 -19.986 1.00 91.44 277 GLU A C 1
ATOM 2133 O O . GLU A 1 277 ? 7.268 4.065 -20.324 1.00 91.44 277 GLU A O 1
ATOM 2138 N N . LYS A 1 278 ? 8.784 2.418 -20.527 1.00 91.00 278 LYS A N 1
ATOM 2139 C CA . LYS A 1 278 ? 8.011 1.651 -21.518 1.00 91.00 278 LYS A CA 1
ATOM 2140 C C . LYS A 1 278 ? 6.633 1.278 -20.979 1.00 91.00 278 LYS A C 1
ATOM 2142 O O . LYS A 1 278 ? 5.633 1.582 -21.620 1.00 91.00 278 LYS A O 1
ATOM 2147 N N . ARG A 1 279 ? 6.570 0.717 -19.764 1.00 89.56 279 ARG A N 1
ATOM 2148 C CA . ARG A 1 279 ? 5.302 0.361 -19.107 1.00 89.56 279 ARG A CA 1
ATOM 2149 C C . ARG A 1 279 ? 4.372 1.557 -18.960 1.00 89.56 279 ARG A C 1
ATOM 2151 O O . ARG A 1 279 ? 3.181 1.454 -19.237 1.00 89.56 279 ARG A O 1
ATOM 2158 N N . LYS A 1 280 ? 4.907 2.696 -18.524 1.00 91.06 280 LYS A N 1
ATOM 2159 C CA . LYS A 1 280 ? 4.142 3.935 -18.380 1.00 91.06 280 LYS A CA 1
ATOM 2160 C C . LYS A 1 280 ? 3.638 4.445 -19.731 1.00 91.06 280 LYS A C 1
ATOM 2162 O O . LYS A 1 280 ? 2.484 4.848 -19.821 1.00 91.06 280 LYS A O 1
ATOM 2167 N N . SER A 1 281 ? 4.478 4.411 -20.764 1.00 92.38 281 SER A N 1
ATOM 2168 C CA . SER A 1 281 ? 4.122 4.836 -22.119 1.00 92.38 281 SER A CA 1
ATOM 2169 C C . SER A 1 281 ? 3.017 3.961 -22.717 1.00 92.38 281 SER A C 1
ATOM 2171 O O . SER A 1 281 ? 1.995 4.495 -23.140 1.00 92.38 281 SER A O 1
ATOM 2173 N N . ALA A 1 282 ? 3.170 2.633 -22.662 1.00 92.81 282 ALA A N 1
ATOM 2174 C CA . ALA A 1 282 ? 2.173 1.678 -23.145 1.00 92.81 282 ALA A CA 1
ATOM 2175 C C . ALA A 1 282 ? 0.830 1.858 -22.425 1.00 92.81 282 ALA A C 1
ATOM 2177 O O . ALA A 1 282 ? -0.214 1.974 -23.061 1.00 92.81 282 ALA A O 1
ATOM 2178 N N . MET A 1 283 ? 0.858 1.991 -21.095 1.00 93.25 283 MET A N 1
ATOM 2179 C CA . MET A 1 283 ? -0.350 2.238 -20.306 1.00 93.25 283 MET A CA 1
ATOM 2180 C C . MET A 1 283 ? -1.021 3.570 -20.666 1.00 93.25 283 MET A C 1
ATOM 2182 O O . MET A 1 283 ? -2.240 3.632 -20.780 1.00 93.25 283 MET A O 1
ATOM 2186 N N . ASN A 1 284 ? -0.246 4.640 -20.861 1.00 94.12 284 ASN A N 1
ATOM 2187 C CA . ASN A 1 284 ? -0.793 5.937 -21.256 1.00 94.12 284 ASN A CA 1
ATOM 2188 C C . ASN A 1 284 ? -1.433 5.882 -22.646 1.00 94.12 284 ASN A C 1
ATOM 2190 O O . ASN A 1 284 ? -2.542 6.380 -22.808 1.00 94.12 284 ASN A O 1
ATOM 2194 N N . ALA A 1 285 ? -0.770 5.255 -23.623 1.00 94.88 285 ALA A N 1
ATOM 2195 C CA . ALA A 1 285 ? -1.333 5.056 -24.956 1.00 94.88 285 ALA A CA 1
ATOM 2196 C C . ALA A 1 285 ? -2.651 4.271 -24.883 1.00 94.88 285 ALA A C 1
ATOM 2198 O O . ALA A 1 285 ? -3.662 4.703 -25.433 1.00 94.88 285 ALA A O 1
ATOM 2199 N N . TYR A 1 286 ? -2.669 3.191 -24.098 1.00 95.81 286 TYR A N 1
ATOM 2200 C CA . TYR A 1 286 ? -3.863 2.384 -23.871 1.00 95.81 286 TYR A CA 1
ATOM 2201 C C . TYR A 1 286 ? -5.012 3.187 -23.240 1.00 95.81 286 TYR A C 1
ATOM 2203 O O . TYR A 1 286 ? -6.160 3.091 -23.667 1.00 95.81 286 TYR A O 1
ATOM 2211 N N . ILE A 1 287 ? -4.716 4.034 -22.246 1.00 96.50 287 ILE A N 1
ATOM 2212 C CA . ILE A 1 287 ? -5.710 4.922 -21.625 1.00 96.50 287 ILE A CA 1
ATOM 2213 C C . ILE A 1 287 ? -6.308 5.890 -22.651 1.00 96.50 287 ILE A C 1
ATOM 2215 O O . ILE A 1 287 ? -7.521 6.106 -22.626 1.00 96.50 287 ILE A O 1
ATOM 2219 N N . GLU A 1 288 ? -5.495 6.485 -23.525 1.00 96.81 288 GLU A N 1
ATOM 2220 C CA . GLU A 1 288 ? -5.999 7.407 -24.549 1.00 96.81 288 GLU A CA 1
ATOM 2221 C C . GLU A 1 288 ? -6.918 6.687 -25.546 1.00 96.81 288 GLU A C 1
ATOM 2223 O O . GLU A 1 288 ? -8.019 7.170 -25.807 1.00 96.81 288 GLU A O 1
ATOM 2228 N N . GLU A 1 289 ? -6.573 5.471 -25.981 1.00 96.56 289 GLU A N 1
ATOM 2229 C CA . GLU A 1 289 ? -7.475 4.659 -26.810 1.00 96.56 289 GLU A CA 1
ATOM 2230 C C . GLU A 1 289 ? -8.809 4.350 -26.114 1.00 96.56 289 GLU A C 1
ATOM 2232 O O . GLU A 1 289 ? -9.875 4.385 -26.738 1.00 96.56 289 GLU A O 1
ATOM 2237 N N . LEU A 1 290 ? -8.778 4.032 -24.816 1.00 97.38 290 LEU A N 1
ATOM 2238 C CA . LEU A 1 290 ? -9.999 3.791 -24.045 1.00 97.38 290 LEU A CA 1
ATOM 2239 C C . LEU A 1 290 ? -10.846 5.060 -23.922 1.00 97.38 290 LEU A C 1
ATOM 2241 O O . LEU A 1 290 ? -12.073 4.983 -24.002 1.00 97.38 290 LEU A O 1
ATOM 2245 N N . LYS A 1 291 ? -10.218 6.229 -23.750 1.00 96.25 291 LYS A N 1
ATOM 2246 C CA . LYS A 1 291 ? -10.927 7.514 -23.698 1.00 96.25 291 LYS A CA 1
ATOM 2247 C C . LYS A 1 291 ? -11.616 7.839 -25.018 1.00 96.25 291 LYS A C 1
ATOM 2249 O O . LYS A 1 291 ? -12.749 8.307 -24.982 1.00 96.25 291 LYS A O 1
ATOM 2254 N N . GLU A 1 292 ? -10.982 7.561 -26.156 1.00 96.12 292 GLU A N 1
ATOM 2255 C CA . GLU A 1 292 ? -11.578 7.774 -27.484 1.00 96.12 292 GLU A CA 1
ATOM 2256 C C . GLU A 1 292 ? -12.821 6.903 -27.717 1.00 96.12 292 GLU A C 1
ATOM 2258 O O . GLU A 1 292 ? -13.786 7.337 -28.350 1.00 96.12 292 GLU A O 1
ATOM 2263 N N . LYS A 1 293 ? -12.826 5.681 -27.172 1.00 95.12 293 LYS A N 1
ATOM 2264 C CA . LYS A 1 293 ? -13.945 4.730 -27.281 1.00 95.12 293 LYS A CA 1
ATOM 2265 C C . LYS A 1 293 ? -15.058 5.001 -26.261 1.00 95.12 293 LYS A C 1
ATOM 2267 O O . LYS A 1 293 ? -16.194 4.562 -26.451 1.00 95.12 293 LYS A O 1
ATOM 2272 N N . ALA A 1 294 ? -14.752 5.692 -25.164 1.00 95.44 294 ALA A N 1
ATOM 2273 C CA . ALA A 1 294 ? -15.665 5.869 -24.045 1.00 95.44 294 ALA A CA 1
ATOM 2274 C C . ALA A 1 294 ? -16.535 7.127 -24.162 1.00 95.44 294 ALA A C 1
ATOM 2276 O O . ALA A 1 294 ? -16.091 8.220 -24.504 1.00 95.44 294 ALA A O 1
ATOM 2277 N N . LYS A 1 295 ? -17.799 7.006 -23.745 1.00 94.00 295 LYS A N 1
ATOM 2278 C CA . LYS A 1 295 ? -18.668 8.168 -23.535 1.00 94.00 295 LYS A CA 1
ATOM 2279 C C . LYS A 1 295 ? -18.392 8.782 -22.162 1.00 94.00 295 LYS A C 1
ATOM 2281 O O . LYS A 1 295 ? -18.950 8.340 -21.159 1.00 94.00 295 LYS A O 1
ATOM 2286 N N . ILE A 1 296 ? -17.564 9.822 -22.126 1.00 93.50 296 ILE A N 1
ATOM 2287 C CA . ILE A 1 296 ? -17.196 10.540 -20.898 1.00 93.50 296 ILE A CA 1
ATOM 2288 C C . ILE A 1 296 ? -17.994 11.847 -20.812 1.00 93.50 296 ILE A C 1
ATOM 2290 O O . ILE A 1 296 ? -18.127 12.584 -21.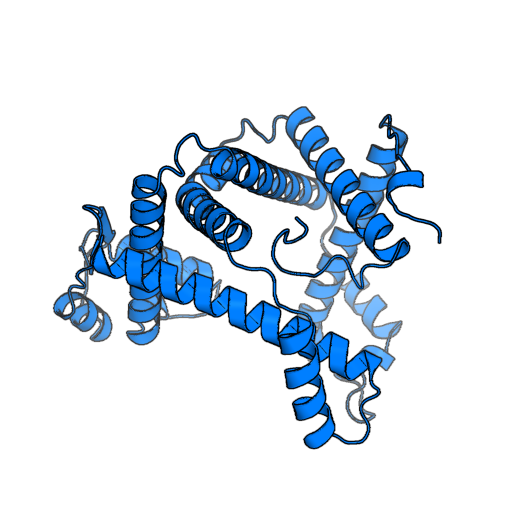785 1.00 93.50 296 ILE A O 1
ATOM 2294 N N . THR A 1 297 ? -18.562 12.147 -19.645 1.00 92.38 297 THR A N 1
ATOM 2295 C CA . THR A 1 297 ? -19.235 13.427 -19.381 1.00 92.38 297 THR A CA 1
ATOM 2296 C C . THR A 1 297 ? -18.725 13.987 -18.063 1.00 92.38 297 THR A C 1
ATOM 2298 O O . THR A 1 297 ? -18.855 13.341 -17.025 1.00 92.38 297 THR A O 1
ATOM 2301 N N . VAL A 1 298 ? -18.141 15.186 -18.113 1.00 88.88 298 VAL A N 1
ATOM 2302 C CA . VAL A 1 298 ? -17.558 15.875 -16.956 1.00 88.88 298 VAL A CA 1
ATOM 2303 C C . VAL A 1 298 ? -18.401 17.099 -16.616 1.00 88.88 298 VAL A C 1
ATOM 2305 O O . VAL A 1 298 ? -18.748 17.895 -17.487 1.00 88.88 298 VAL A O 1
ATOM 2308 N N . ASN A 1 299 ? -18.739 17.257 -15.335 1.00 89.00 299 ASN A N 1
ATOM 2309 C CA . ASN A 1 299 ? -19.376 18.472 -14.838 1.00 89.00 299 ASN A CA 1
ATOM 2310 C C . ASN A 1 299 ? -18.302 19.484 -14.414 1.00 89.00 299 ASN A C 1
ATOM 2312 O O . ASN A 1 299 ? -17.982 19.588 -13.232 1.00 89.00 299 ASN A O 1
ATOM 2316 N N . GLU A 1 300 ? -17.770 20.233 -15.380 1.00 85.31 300 GLU A N 1
ATOM 2317 C CA . GLU A 1 300 ? -16.705 21.230 -15.164 1.00 85.31 300 GLU A CA 1
ATOM 2318 C C . GLU A 1 300 ? -17.072 22.263 -14.087 1.00 85.31 300 GLU A C 1
ATOM 2320 O O . GLU A 1 300 ? -16.237 22.666 -13.284 1.00 85.31 300 GLU A O 1
ATOM 2325 N N . LYS A 1 301 ? -18.358 22.626 -13.977 1.00 83.75 301 LYS A N 1
ATOM 2326 C CA . LYS A 1 301 ? -18.829 23.578 -12.957 1.00 83.75 301 LYS A CA 1
ATOM 2327 C C . LYS A 1 301 ? -18.586 23.089 -11.527 1.00 83.75 301 LYS A C 1
ATOM 2329 O O . LYS A 1 301 ? -18.470 23.907 -10.622 1.00 83.75 301 LYS A O 1
ATOM 2334 N N . ALA A 1 302 ? -18.520 21.775 -11.311 1.00 81.75 302 ALA A N 1
ATOM 2335 C CA . ALA A 1 302 ? -18.229 21.198 -10.002 1.00 81.75 302 ALA A CA 1
ATOM 2336 C C . ALA A 1 302 ? -16.729 21.240 -9.643 1.00 81.75 302 ALA A C 1
ATOM 2338 O O . ALA A 1 302 ? -16.383 21.042 -8.479 1.00 81.75 302 ALA A O 1
ATOM 2339 N N . LEU A 1 303 ? -15.842 21.503 -10.611 1.00 75.75 303 LEU A N 1
ATOM 2340 C CA . LEU A 1 303 ? -14.394 21.576 -10.391 1.00 75.75 303 LEU A CA 1
ATOM 2341 C C . LEU A 1 303 ? -13.940 22.964 -9.901 1.00 75.75 303 LEU A C 1
ATOM 2343 O O . LEU A 1 303 ? -12.911 23.063 -9.232 1.00 75.75 303 LEU A O 1
ATOM 2347 N N . GLY A 1 304 ? -14.760 23.998 -10.106 1.00 70.56 304 GLY A N 1
ATOM 2348 C CA . GLY A 1 304 ? -14.430 25.398 -9.817 1.00 70.56 304 GLY A CA 1
ATOM 2349 C C . GLY A 1 304 ? -13.909 26.129 -11.058 1.00 70.56 304 GLY A C 1
ATOM 2350 O O . GLY A 1 304 ? -13.635 25.501 -12.077 1.00 70.56 304 GLY A O 1
ATOM 2351 N N . GLU A 1 305 ? -13.821 27.458 -10.989 1.00 57.16 305 GLU A N 1
ATOM 2352 C CA . GLU A 1 305 ? -13.180 28.253 -12.045 1.00 57.16 305 GLU A CA 1
ATOM 2353 C C . GLU A 1 305 ? -11.654 28.080 -11.966 1.00 57.16 305 GLU A C 1
ATOM 2355 O O . GLU A 1 305 ? -11.093 28.053 -10.867 1.00 57.16 305 GLU A O 1
ATOM 2360 N N . VAL A 1 306 ? -11.028 27.910 -13.136 1.00 50.59 306 VAL A N 1
ATOM 2361 C CA . VAL A 1 306 ? -9.571 27.955 -13.357 1.00 50.59 306 VAL A CA 1
ATOM 2362 C C . VAL A 1 306 ? -9.123 29.409 -13.414 1.00 50.59 306 VAL A C 1
ATOM 2364 O O . VAL A 1 306 ? -9.774 30.168 -14.170 1.00 50.59 306 VAL A O 1
#

Sequence (306 aa):
GVREGATSEAGITAEQKKEALDRLIAGRLLAQDARAQELDDTDEFREAMKGNEQGVFITALFRKEVASSAAVSKADIEAEAKKMKAADNTLSDNDANERASRSISQANLRKVQEKLIDNAKKEFPSTINQEMVEKISRGETVPDDAVLANVAGDNVTYGYVKGELERLAGEGMPDVTRNPVAIKRMLTREVTGKSLAAYAKKQGIEGSKWEKITNEDIERTILIDLLAAKIMEDEAPVSDGEVDAYYKEHPEMFAQHGKTVPLTMVRDQLRGFLRSEKRKSAMNAYIEELKEKAKITVNEKALGEV

pLDDT: mean 89.45, std 12.16, range [27.69, 98.25]

=== Feature glossary ===
A reading guide for the features in this record.

Start from the sequence.

  · This is the polypeptide sequence — one letter per residue, N-terminus first. Length ranges from a few dozen residues for small domains to over a thousand for large multi-domain proteins.

Fold it, and you get atomic coordinates and the backbone conformation that goes with them.

  · Structure coordinates are given as an mmCIF _atom_site loop: one row per atom with element, residue name, chain id, sequence number, and x/y/z position in Å. Only the four main-chain atoms per residue are included here; side chains are omitted to keep the record compact.

  · Backbone dihedral angles. Every residue except chain termini has a φ (preceding-C → N → Cα → C) and a ψ (N → Cα → C → next-N). They are reported in degrees following the IUPAC sign convention. Secondary structure is essentially a statement about which (φ, ψ) basin each residue occupies.

  · The SS8 string is DSSP's per-residue secondary-structure call. α-helix (H) means an i→i+4 H-bond ladder; β-strand (E) means the residue participates in 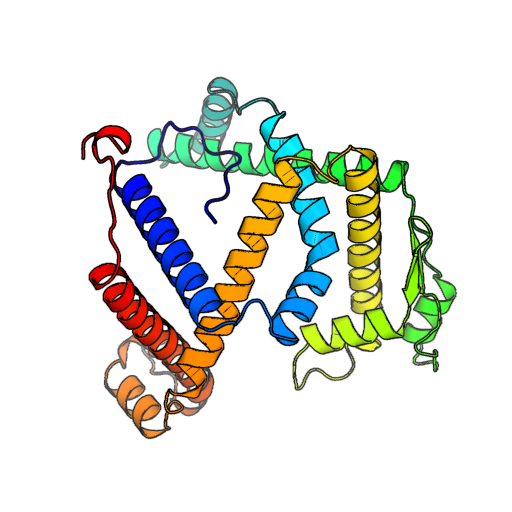a β-sheet; 3₁₀ (G) and π (I) are tighter and wider helices; T/S are turns/bends; '-' is loop.

  · SS3 is a coarse helix/strand/coil call (letters a/b/c) made by the P-SEA algorithm from inter-Cα distances and dihedrals. It is less detailed than DSSP but needs only Cα positions.

Summarize the fold with a handful of shape descriptors and a per-residue structural alphabet.

  · Radius of gyration (Rg) is the root-mean-square distance of Cα atoms from their centroid — a single number for overall size and compactness. A globular domain of N residues has Rg ≈ 2.2·N^0.38 Å; an extended or disordered chain has a much larger Rg. The Cα contact count is the number of residue pairs whose Cα at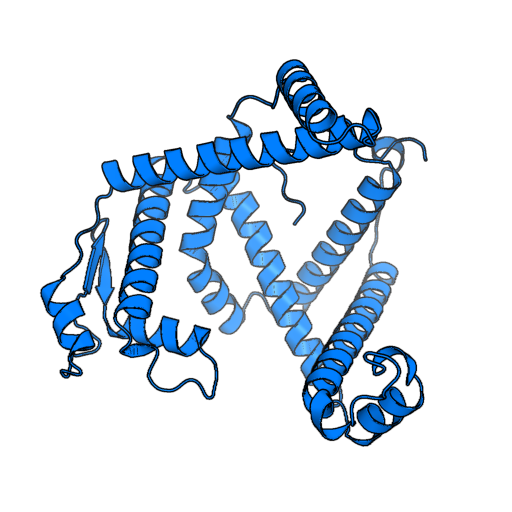oms are within 8 Å and are more than four positions apart in sequence — a standard proxy for tertiary packing density. The bounding box is the smallest axis-aligned box enclosing all Cα atoms.

  · The Foldseek 3Di string encodes local tertiary geometry as a 20-letter alphabet — one character per residue — derived from the relative positions of nearby Cα atoms. Unlike the amino-acid sequence, 3Di is a direct function of the 3D structure, so two proteins with the same fold have similar 3Di strings even at low sequence identity.

  · Solvent-accessible surface area (SASA) is the area in Å² traced out by the centre of a 1.4 Å probe sphere (a water molecule) rolled over the protein's van der Waals surface (Shrake–Rupley / Lee–Richards construction). Buried residues have near-zero SASA; fully exposed residues can exceed 200 Å². The total SASA scales roughly with the number of surface residues.

Ask how reliable the model is.

  · pLDDT (predicted Local Distance Difference Test) is AlphaFold's per-residue confidence score, ranging from 0 to 100. Values above 90 indicate high confidence (typically well-packed cores); 70–90 is confident; 50–70 low confidence; below 50 usually means the region is disordered or the prediction is unreliable there. AlphaFold stores pLDDT in the mmCIF B-factor column.

  · B-factor (Debye–Waller factor) reflects atomic displacement in the crystal lattice. It is an experimental observable (units Å²), not a prediction; low values mean the atom is pinned down, high values mean it moves or is heterogeneous across the crystal.

  · Predicted Aligned Error (PAE) is an AlphaFold confidence matrix: entry (i, j) is the expected error in the position of residue j, in ångströms, when the prediction is superimposed on the true structure at residue i. Low PAE within a block of residues means that block is internally rigid and well-predicted; high PAE between two blocks means their relative placement is uncertain even if each block individually is confident.

Place it in context: what it resembles, what it is annotated as, and how it looks.

  · Nearest PDB neighbors are the top structural matches found by Foldseek when searching this structure against the entire Protein Data Bank. Each hit reports a TM-score (0 to 1; >0.5 almost always implies the same fold) and an E-value. These are *structural* homologs — they may share no detectable sequence similarity.

  · Functional annotations link the protein to curated databases. InterPro entries identify conserved domains and families by matching the sequence against member-database signatures (Pfam, PROSITE, CDD, …). Gene Ontology (GO) terms describe molecular function, biological process, and cellular component in a controlled vocabulary. CATH places the structure in a hierarchical fold classification (Class/Architecture/Topology/Homologous-superfamily). The organism is the source species.

  · Three diagnostic plots accompany the record. The Cα contact map visualizes the tertiary structure as a 2D adjacency matrix (8 Å cutoff, sequence-local contacts suppressed). The Ramachandran plot shows the distribution of backbone (φ, ψ) torsions, with points in the α and β basins reflecting secondary structure content. The PAE plot shows AlphaFold's inter-residue confidence as a color matrix.

  · Six rendered views show the 3D structure from the faces of a cube — i.e. along ±x, ±y, ±z. Rendering representation is drawn randomly per protein from cartoon (secondary-structure ribbons), sticks (backbone bonds), or molecular surface; coloring is either N→C rainbow (blue at the N-terminus through red at the C-terminus) or one color per chain.